Protein 1ROW (pdb70)

Secondary structure (DSSP, 8-state):
-EEESSSEEEETT-EEEEEEEEE-SSS-EEEEEEES-SSSEEEE-SEEEE-TTEEEEEEEEE-S---EEEEEEEEEEEPPTT-S-HHHHHTT----EEEEEEEEEE-/-EEESSSEEEETT-EEEEEEEE--SSS-EEEEEEES-SSSEEEE-SEEEE-TT-EEEEEEEE-S---EEEEEEEEEEEPPTT---HHHHHHTS---EEEEEEEEEE-

GO terms:
  GO:0042803 protein homodimerization activity (F, IPI)

Structure (mmCIF, N/CA/C/O backbone):
data_1ROW
#
_entry.id   1ROW
#
_cell.length_a   52.354
_cell.length_b   31.848
_cell.length_c   55.577
_cell.angle_alpha   90.00
_cell.angle_beta   97.67
_cell.angle_gamma   90.00
#
_symmetry.space_group_name_H-M   'P 1 21 1'
#
loop_
_entity.id
_entity.type
_entity.pdbx_description
1 polymer 'MSP-domain protein like family member'
2 water water
#
loop_
_atom_site.group_PDB
_atom_site.id
_atom_site.type_symbol
_atom_site.label_atom_id
_atom_site.label_alt_id
_atom_site.label_comp_id
_atom_site.label_asym_id
_atom_site.label_entity_id
_atom_site.label_seq_id
_atom_site.pdbx_PDB_ins_code
_atom_site.Cartn_x
_atom_site.Cartn_y
_atom_site.Cartn_z
_atom_site.occupancy
_atom_site.B_iso_or_equiv
_atom_site.auth_seq_id
_atom_site.auth_comp_id
_atom_site.auth_asym_id
_atom_site.auth_atom_id
_atom_site.pdbx_PDB_model_num
ATOM 1 N N . LEU A 1 3 ? 26.151 -2.935 0.227 1.00 31.92 3 LEU A N 1
ATOM 2 C CA . LEU A 1 3 ? 24.675 -2.861 0.440 1.00 29.67 3 LEU A CA 1
ATOM 3 C C . LEU A 1 3 ? 24.038 -1.726 -0.352 1.00 28.27 3 LEU A C 1
ATOM 4 O O . LEU A 1 3 ? 24.292 -0.556 -0.088 1.00 28.82 3 LEU A O 1
ATOM 9 N N . THR A 1 4 ? 23.199 -2.078 -1.318 1.00 25.26 4 THR A N 1
ATOM 10 C CA . THR A 1 4 ? 22.536 -1.079 -2.135 1.00 23.21 4 THR A CA 1
ATOM 11 C C . THR A 1 4 ? 21.017 -1.191 -2.044 1.00 22.74 4 THR A C 1
ATOM 12 O O . THR A 1 4 ? 20.481 -2.157 -1.515 1.00 21.27 4 THR A O 1
ATOM 16 N N . ALA A 1 5 ? 20.330 -0.177 -2.554 1.00 22.68 5 ALA A N 1
ATOM 17 C CA . ALA A 1 5 ? 18.878 -0.165 -2.573 1.00 22.09 5 ALA A CA 1
ATOM 18 C C . ALA A 1 5 ? 18.475 0.234 -3.984 1.00 23.14 5 ALA A C 1
ATOM 19 O O . ALA A 1 5 ? 18.902 1.270 -4.494 1.00 23.12 5 ALA A O 1
ATOM 21 N N . ASP A 1 6 ? 17.662 -0.606 -4.610 1.00 23.11 6 ASP A N 1
ATOM 22 C CA . ASP A 1 6 ? 17.193 -0.367 -5.965 1.00 25.67 6 ASP A CA 1
ATOM 23 C C . ASP A 1 6 ? 15.677 -0.204 -5.970 1.00 23.65 6 ASP A C 1
ATOM 24 O O . ASP A 1 6 ? 14.946 -1.169 -5.760 1.00 23.00 6 ASP A O 1
ATOM 29 N N . PRO A 1 7 ? 15.185 1.023 -6.206 1.00 22.41 7 PRO A N 1
ATOM 30 C CA . PRO A 1 7 ? 15.929 2.258 -6.466 1.00 22.68 7 PRO A CA 1
ATOM 31 C C . PRO A 1 7 ? 16.469 2.866 -5.183 1.00 23.79 7 PRO A C 1
ATOM 32 O O . PRO A 1 7 ? 15.991 2.560 -4.089 1.00 22.54 7 PRO A O 1
ATOM 36 N N . PRO A 1 8 ? 17.462 3.755 -5.311 1.00 24.13 8 PRO A N 1
ATOM 37 C CA . PRO A 1 8 ? 18.125 4.460 -4.214 1.00 24.42 8 PRO A CA 1
ATOM 38 C C . PRO A 1 8 ? 17.345 5.672 -3.701 1.00 23.70 8 PRO A C 1
ATOM 39 O O . PRO A 1 8 ? 17.739 6.294 -2.717 1.00 23.28 8 PRO A O 1
ATOM 43 N N . ALA A 1 9 ? 16.253 6.018 -4.379 1.00 23.34 9 ALA A N 1
ATOM 44 C CA . ALA A 1 9 ? 15.421 7.146 -3.959 1.00 22.69 9 ALA A CA 1
ATOM 45 C C . ALA A 1 9 ? 13.947 6.811 -4.139 1.00 22.52 9 ALA A C 1
ATOM 46 O O . ALA A 1 9 ? 13.586 6.045 -5.027 1.00 23.31 9 ALA A O 1
ATOM 48 N N . CYS A 1 10 ? 13.102 7.386 -3.286 1.00 21.94 10 CYS A N 1
ATOM 49 C CA . CYS A 1 10 ? 11.660 7.151 -3.337 1.00 19.97 10 CYS A CA 1
ATOM 50 C C . CYS A 1 10 ? 10.882 8.412 -3.707 1.00 20.30 10 CYS A C 1
ATOM 51 O O . CYS A 1 10 ? 11.176 9.498 -3.211 1.00 21.29 10 CYS A O 1
ATOM 54 N N . THR A 1 11 ? 9.891 8.269 -4.585 1.00 20.92 11 THR A N 1
ATOM 55 C CA . THR A 1 11 ? 9.052 9.403 -4.989 1.00 21.59 11 THR A CA 1
ATOM 56 C C . THR A 1 11 ? 7.612 8.912 -5.036 1.00 21.99 11 THR A C 1
ATOM 57 O O . THR A 1 11 ? 7.260 8.080 -5.869 1.00 22.80 11 THR A O 1
ATOM 61 N N . VAL A 1 12 ? 6.776 9.421 -4.141 1.00 23.72 12 VAL A N 1
ATOM 62 C CA . VAL A 1 12 ? 5.384 8.994 -4.098 1.00 21.69 12 VAL A CA 1
ATOM 63 C C . VAL A 1 12 ? 4.405 10.154 -4.108 1.00 22.07 12 VAL A C 1
ATOM 64 O O . VAL A 1 12 ? 4.762 11.290 -3.800 1.00 23.42 12 VAL A O 1
ATOM 68 N N . PRO A 1 13 ? 3.150 9.884 -4.484 1.00 22.10 13 PRO A N 1
ATOM 69 C CA . PRO A 1 13 ? 2.168 10.968 -4.493 1.00 21.41 13 PRO A CA 1
ATOM 70 C C . PRO A 1 13 ? 1.885 11.331 -3.028 1.00 21.96 13 PRO A C 1
ATOM 71 O O . PRO A 1 13 ? 1.728 10.446 -2.185 1.00 19.38 13 PRO A O 1
ATOM 75 N N . ALA A 1 14 ? 1.842 12.625 -2.733 1.00 20.15 14 ALA A N 1
ATOM 76 C CA . ALA A 1 14 ? 1.584 13.096 -1.382 1.00 21.43 14 ALA A CA 1
ATOM 77 C C . ALA A 1 14 ? 0.229 12.618 -0.877 1.00 21.46 14 ALA A C 1
ATOM 78 O O . ALA A 1 14 ? 0.050 12.393 0.320 1.00 20.42 14 ALA A O 1
ATOM 80 N N . ALA A 1 15 ? -0.725 12.460 -1.793 1.00 20.51 15 ALA A N 1
ATOM 81 C CA . ALA A 1 15 ? -2.065 12.006 -1.431 1.00 20.75 15 ALA A CA 1
ATOM 82 C C . ALA A 1 15 ? -2.123 10.522 -1.070 1.00 20.59 15 ALA A C 1
ATOM 83 O O . ALA A 1 15 ? -3.104 10.062 -0.489 1.00 23.57 15 ALA A O 1
ATOM 85 N N . GLY A 1 16 ? -1.080 9.775 -1.409 1.00 20.64 16 GLY A N 1
ATOM 86 C CA . GLY A 1 16 ? -1.076 8.358 -1.096 1.00 19.88 16 GLY A CA 1
ATOM 87 C C . GLY A 1 16 ? -0.404 7.500 -2.145 1.00 20.80 16 GLY A C 1
ATOM 88 O O . GLY A 1 16 ? -0.430 7.826 -3.336 1.00 19.94 16 GLY A O 1
ATOM 89 N N . VAL A 1 17 ? 0.201 6.399 -1.705 1.00 20.17 17 VAL A N 1
ATOM 90 C CA . VAL A 1 17 ? 0.867 5.517 -2.641 1.00 20.21 17 VAL A CA 1
ATOM 91 C C . VAL A 1 17 ? 1.694 4.423 -1.997 1.00 20.91 17 VAL A C 1
ATOM 92 O O . VAL A 1 17 ? 1.633 4.197 -0.783 1.00 17.90 17 VAL A O 1
ATOM 93 N N . SER A 1 18 ? 2.477 3.743 -2.827 1.00 17.82 18 SER A N 1
ATOM 94 C CA . SER A 1 18 ? 3.327 2.653 -2.372 1.00 16.61 18 SER A CA 1
ATOM 95 C C . SER A 1 18 ? 4.585 2.602 -3.238 1.00 18.22 18 SER A C 1
ATOM 96 O O . SER A 1 18 ? 4.535 2.878 -4.448 1.00 18.16 18 SER A O 1
ATOM 99 N N . SER A 1 19 ? 5.710 2.256 -2.614 1.00 17.36 19 SER A N 1
ATOM 100 C CA . SER A 1 19 ? 6.990 2.174 -3.310 1.00 19.10 19 SER A CA 1
ATOM 101 C C . SER A 1 19 ? 7.796 0.989 -2.782 1.00 19.83 19 SER A C 1
ATOM 102 O O . SER A 1 19 ? 7.936 0.808 -1.569 1.00 18.47 19 SER A O 1
ATOM 105 N N . THR A 1 20 ? 8.316 0.179 -3.701 1.00 19.15 20 THR A N 1
ATOM 106 C CA . THR A 1 20 ? 9.094 -1.002 -3.340 1.00 19.11 20 THR A CA 1
ATOM 107 C C . THR A 1 20 ? 10.567 -0.849 -3.681 1.00 20.85 20 THR A C 1
ATOM 108 O O . THR A 1 20 ? 10.936 -0.546 -4.818 1.00 20.31 20 THR A O 1
ATOM 112 N N . HIS A 1 21 ? 11.413 -1.081 -2.688 1.00 19.79 21 HIS A N 1
ATOM 113 C CA . HIS A 1 21 ? 12.847 -0.964 -2.874 1.00 21.07 21 HIS A CA 1
ATOM 114 C C . HIS A 1 21 ? 13.518 -2.281 -2.518 1.00 22.19 21 HIS A C 1
ATOM 115 O O . HIS A 1 21 ? 13.231 -2.876 -1.477 1.00 22.70 21 HIS A O 1
ATOM 122 N N . LYS A 1 22 ? 14.398 -2.746 -3.399 1.00 23.69 22 LYS A N 1
ATOM 123 C CA . LYS A 1 22 ? 15.098 -4.006 -3.178 1.00 26.71 22 LYS A CA 1
ATOM 124 C C . LYS A 1 22 ? 16.471 -3.791 -2.558 1.00 26.87 22 LYS A C 1
ATOM 125 O O . LYS A 1 22 ? 17.364 -3.234 -3.202 1.00 26.06 22 LYS A O 1
ATOM 131 N N . LEU A 1 23 ? 16.639 -4.221 -1.308 1.00 24.97 23 LEU A N 1
ATOM 132 C CA . LEU A 1 23 ? 17.933 -4.098 -0.648 1.00 24.63 23 LEU A CA 1
ATOM 133 C C . LEU A 1 23 ? 18.809 -5.206 -1.225 1.00 24.90 23 LEU A C 1
ATOM 134 O O . LEU A 1 23 ? 18.420 -6.378 -1.236 1.00 24.48 23 LEU A O 1
ATOM 139 N N . VAL A 1 24 ? 19.981 -4.836 -1.725 1.00 22.75 24 VAL A N 1
ATOM 140 C CA . VAL A 1 24 ? 20.878 -5.816 -2.313 1.00 21.56 24 VAL A CA 1
ATOM 141 C C . VAL A 1 24 ? 22.189 -5.916 -1.562 1.00 19.93 24 VAL A C 1
ATOM 142 O O . VAL A 1 24 ? 22.866 -4.909 -1.337 1.00 19.12 24 VAL A O 1
ATOM 146 N N . ASN A 1 25 ? 22.537 -7.137 -1.174 1.00 18.44 25 ASN A N 1
ATOM 147 C CA . ASN A 1 25 ? 23.777 -7.387 -0.458 1.00 20.70 25 ASN A CA 1
ATOM 148 C C . ASN A 1 25 ? 24.754 -8.107 -1.379 1.00 19.66 25 ASN A C 1
ATOM 149 O O . ASN A 1 25 ? 24.605 -9.302 -1.654 1.00 18.39 25 ASN A O 1
ATOM 154 N N . GLY A 1 26 ? 25.753 -7.369 -1.850 1.00 20.44 26 GLY A N 1
ATOM 155 C CA . GLY A 1 26 ? 26.747 -7.945 -2.735 1.00 22.67 26 GLY A CA 1
ATOM 156 C C . GLY A 1 26 ? 27.975 -8.425 -1.987 1.00 23.92 26 GLY A C 1
ATOM 157 O O . GLY A 1 26 ? 28.955 -8.852 -2.607 1.00 21.30 26 GLY A O 1
ATOM 158 N N . GLY A 1 27 ? 27.916 -8.356 -0.655 1.00 23.35 27 GLY A N 1
ATOM 159 C CA . GLY A 1 27 ? 29.027 -8.780 0.180 1.00 22.09 27 GLY A CA 1
ATOM 160 C C . GLY A 1 27 ? 29.064 -10.282 0.366 1.00 23.52 27 GLY A C 1
ATOM 161 O O . GLY A 1 27 ? 28.204 -10.989 -0.158 1.00 25.22 27 GLY A O 1
ATOM 162 N N . ALA A 1 28 ? 30.042 -10.769 1.130 1.00 22.73 28 ALA A N 1
ATOM 163 C CA . ALA A 1 28 ? 30.208 -12.203 1.355 1.00 22.42 28 ALA A CA 1
ATOM 164 C C . ALA A 1 28 ? 29.701 -12.708 2.699 1.00 23.45 28 ALA A C 1
ATOM 165 O O . ALA A 1 28 ? 30.015 -13.830 3.098 1.00 23.56 28 ALA A O 1
ATOM 167 N N . GLU A 1 29 ? 28.929 -11.882 3.398 1.00 23.08 29 GLU A N 1
ATOM 168 C CA . GLU A 1 29 ? 28.363 -12.280 4.686 1.00 24.94 29 GLU A CA 1
ATOM 169 C C . GLU A 1 29 ? 26.926 -11.779 4.786 1.00 24.57 29 GLU A C 1
ATOM 170 O O . GLU A 1 29 ? 26.553 -10.804 4.141 1.00 22.87 29 GLU A O 1
ATOM 176 N N . LYS A 1 30 ? 26.113 -12.467 5.578 1.00 25.56 30 LYS A N 1
ATOM 177 C CA . LYS A 1 30 ? 24.724 -12.073 5.759 1.00 25.59 30 LYS A CA 1
ATOM 178 C C . LYS A 1 30 ? 24.702 -10.752 6.511 1.00 27.45 30 LYS A C 1
ATOM 179 O O . LYS A 1 30 ? 25.556 -10.496 7.357 1.00 26.76 30 LYS A O 1
ATOM 185 N N . ILE A 1 31 ? 23.737 -9.900 6.194 1.00 27.79 31 ILE A N 1
ATOM 186 C CA . ILE A 1 31 ? 23.627 -8.630 6.895 1.00 29.13 31 ILE A CA 1
ATOM 187 C C . ILE A 1 31 ? 22.282 -8.543 7.602 1.00 27.49 31 ILE A C 1
ATOM 188 O O . ILE A 1 31 ? 21.293 -9.129 7.161 1.00 27.07 31 ILE A O 1
ATOM 193 N N . VAL A 1 32 ? 22.271 -7.832 8.723 1.00 26.88 32 VAL A N 1
ATOM 194 C CA . VAL A 1 32 ? 21.060 -7.612 9.496 1.00 24.68 32 VAL A CA 1
ATOM 195 C C . VAL A 1 32 ? 20.802 -6.114 9.335 1.00 24.22 32 VAL A C 1
ATOM 196 O O . VAL A 1 32 ? 21.752 -5.332 9.269 1.00 23.45 32 VAL A O 1
ATOM 200 N N . PHE A 1 33 ? 19.536 -5.713 9.255 1.00 22.91 33 PHE A N 1
ATOM 201 C CA . PHE A 1 33 ? 19.217 -4.298 9.100 1.00 23.11 33 PHE A CA 1
ATOM 202 C C . PHE A 1 33 ? 17.997 -3.884 9.922 1.00 23.29 33 PHE A C 1
ATOM 203 O O . PHE A 1 33 ? 17.168 -4.721 10.283 1.00 20.20 33 PHE A O 1
ATOM 211 N N . LYS A 1 34 ? 17.917 -2.588 10.216 1.00 24.07 34 LYS A N 1
ATOM 212 C CA . LYS A 1 34 ? 16.808 -1.992 10.957 1.00 24.16 34 LYS A CA 1
ATOM 213 C C . LYS A 1 34 ? 16.489 -0.666 10.272 1.00 25.62 34 LYS A C 1
ATOM 214 O O . LYS A 1 34 ? 17.384 0.137 10.013 1.00 25.24 34 LYS A O 1
ATOM 220 N N . ILE A 1 35 ? 15.216 -0.420 10.005 1.00 23.72 35 ILE A N 1
ATOM 221 C CA . ILE A 1 35 ? 14.844 0.800 9.309 1.00 25.62 35 ILE A CA 1
ATOM 222 C C . ILE A 1 35 ? 14.069 1.806 10.142 1.00 24.34 35 ILE A C 1
ATOM 223 O O . ILE A 1 35 ? 13.127 1.455 10.838 1.00 23.17 35 ILE A O 1
ATOM 228 N N . LYS A 1 36 ? 14.485 3.063 10.057 1.00 25.79 36 LYS A N 1
ATOM 229 C CA . LYS A 1 36 ? 13.822 4.146 10.768 1.00 27.59 36 LYS A CA 1
ATOM 230 C C . LYS A 1 36 ? 13.444 5.230 9.760 1.00 27.23 36 LYS A C 1
ATOM 231 O O . LYS A 1 36 ? 14.243 5.595 8.901 1.00 27.06 36 LYS A O 1
ATOM 237 N N . SER A 1 37 ? 12.216 5.723 9.867 1.00 25.86 37 SER A N 1
ATOM 238 C CA . SER A 1 37 ? 11.703 6.760 8.980 1.00 25.07 37 SER A CA 1
ATOM 239 C C . SER A 1 37 ? 11.671 8.109 9.690 1.00 26.38 37 SER A C 1
ATOM 240 O O . SER A 1 37 ? 11.355 8.182 10.876 1.00 24.69 37 SER A O 1
ATOM 243 N N . SER A 1 38 ? 11.993 9.175 8.965 1.00 23.61 38 SER A N 1
ATOM 244 C CA . SER A 1 38 ? 11.973 10.512 9.546 1.00 24.05 38 SER A CA 1
ATOM 245 C C . SER A 1 38 ? 10.527 10.976 9.693 1.00 23.22 38 SER A C 1
ATOM 246 O O . SER A 1 38 ? 10.264 12.005 10.297 1.00 24.03 38 SER A O 1
ATOM 249 N N . ASN A 1 39 ? 9.595 10.214 9.130 1.00 23.55 39 ASN A N 1
ATOM 250 C CA . ASN A 1 39 ? 8.173 10.562 9.177 1.00 25.79 39 ASN A CA 1
ATOM 251 C C . ASN A 1 39 ? 7.335 9.305 9.425 1.00 25.64 39 ASN A C 1
ATOM 252 O O . ASN A 1 39 ? 7.137 8.495 8.518 1.00 24.48 39 ASN A O 1
ATOM 257 N N . ASN A 1 40 ? 6.850 9.148 10.652 1.00 26.26 40 ASN A N 1
ATOM 258 C CA . ASN A 1 40 ? 6.033 7.998 11.012 1.00 25.69 40 ASN A CA 1
ATOM 259 C C . ASN A 1 40 ? 4.549 8.347 10.999 1.00 27.51 40 ASN A C 1
ATOM 260 O O . ASN A 1 40 ? 3.709 7.571 11.462 1.00 27.44 40 ASN A O 1
ATOM 265 N N . ASN A 1 41 ? 4.235 9.524 10.465 1.00 27.19 41 ASN A N 1
ATOM 266 C CA . ASN A 1 41 ? 2.856 9.989 10.364 1.00 26.03 41 ASN A CA 1
ATOM 267 C C . ASN A 1 41 ? 2.203 9.530 9.054 1.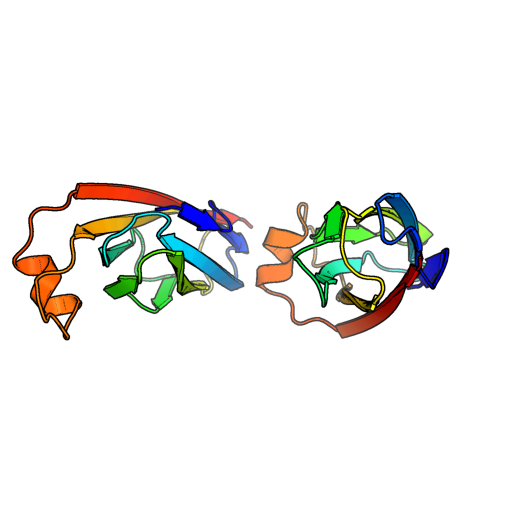00 25.90 41 ASN A C 1
ATOM 268 O O . ASN A 1 41 ? 1.158 8.882 9.067 1.00 25.07 41 ASN A O 1
ATOM 273 N N . GLU A 1 42 ? 2.824 9.867 7.926 1.00 25.36 42 GLU A N 1
ATOM 274 C CA . GLU A 1 42 ? 2.289 9.496 6.620 1.00 25.08 42 GLU A CA 1
ATOM 275 C C . GLU A 1 42 ? 2.994 8.304 5.969 1.00 25.35 42 GLU A C 1
ATOM 276 O O . GLU A 1 42 ? 2.778 8.029 4.788 1.00 25.07 42 GLU A O 1
ATOM 282 N N . TYR A 1 43 ? 3.833 7.603 6.723 1.00 23.96 43 TYR A N 1
ATOM 283 C CA . TYR A 1 43 ? 4.556 6.453 6.184 1.00 22.85 43 TYR A CA 1
ATOM 284 C C . TYR A 1 43 ? 4.518 5.205 7.064 1.00 25.01 43 TYR A C 1
ATOM 285 O O . TYR A 1 43 ? 4.577 5.278 8.301 1.00 22.15 43 TYR A O 1
ATOM 294 N N . ARG A 1 44 ? 4.441 4.059 6.399 1.00 24.04 44 ARG A N 1
ATOM 295 C CA . ARG A 1 44 ? 4.454 2.760 7.051 1.00 25.41 44 ARG A CA 1
ATOM 296 C C . ARG A 1 44 ? 5.488 1.949 6.275 1.00 25.17 44 ARG A C 1
ATOM 297 O O . ARG A 1 44 ? 5.442 1.886 5.039 1.00 24.45 44 ARG A O 1
ATOM 305 N N . ILE A 1 45 ? 6.427 1.343 6.993 1.00 23.25 45 ILE A N 1
ATOM 306 C CA . ILE A 1 45 ? 7.476 0.567 6.349 1.00 25.03 45 ILE A CA 1
ATOM 307 C C . ILE A 1 45 ? 7.381 -0.916 6.687 1.00 25.55 45 ILE A C 1
ATOM 308 O O . ILE A 1 45 ? 7.205 -1.298 7.850 1.00 24.43 45 ILE A O 1
ATOM 313 N N . ALA A 1 46 ? 7.496 -1.749 5.658 1.00 21.82 46 ALA A N 1
ATOM 314 C CA . ALA A 1 46 ? 7.420 -3.193 5.825 1.00 21.77 46 ALA A CA 1
ATOM 315 C C . ALA A 1 46 ? 8.495 -3.903 5.010 1.00 21.96 46 ALA A C 1
ATOM 316 O O . ALA A 1 46 ? 8.485 -3.853 3.780 1.00 24.12 46 ALA A O 1
ATOM 318 N N . PRO A 1 47 ? 9.435 -4.583 5.684 1.00 23.78 47 PRO A N 1
ATOM 319 C CA . PRO A 1 47 ? 9.552 -4.723 7.144 1.00 22.93 47 PRO A CA 1
ATOM 320 C C . PRO A 1 47 ? 10.504 -3.691 7.760 1.00 24.48 47 PRO A C 1
ATOM 321 O O . PRO A 1 47 ? 11.229 -2.997 7.048 1.00 24.72 47 PRO A O 1
ATOM 325 N N . VAL A 1 48 ? 10.500 -3.594 9.085 1.00 24.58 48 VAL A N 1
ATOM 326 C CA . VAL A 1 48 ? 11.376 -2.657 9.778 1.00 26.37 48 VAL A CA 1
ATOM 327 C C . VAL A 1 48 ? 12.685 -3.363 10.136 1.00 26.24 48 VAL A C 1
ATOM 328 O O . VAL A 1 48 ? 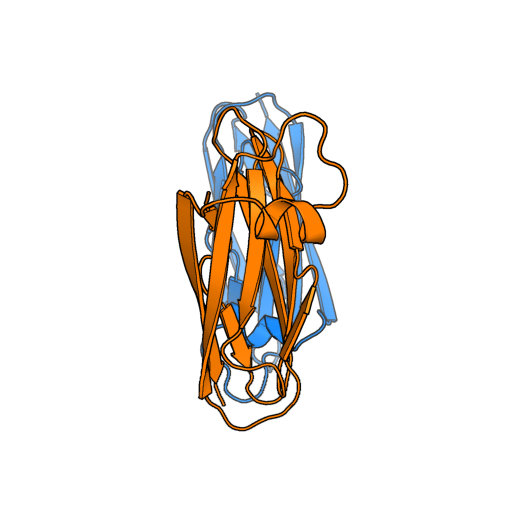13.739 -2.731 10.218 1.00 26.76 48 VAL A O 1
ATOM 332 N N . PHE A 1 49 ? 12.609 -4.673 10.352 1.00 25.94 49 PHE A N 1
ATOM 333 C CA . PHE A 1 49 ? 13.790 -5.480 10.671 1.00 26.58 49 PHE A CA 1
ATOM 334 C C . PHE A 1 49 ? 13.909 -6.606 9.656 1.00 25.42 49 PHE A C 1
ATOM 335 O O . PHE A 1 49 ? 12.905 -7.061 9.106 1.00 24.90 49 PHE A O 1
ATOM 343 N N . GLY A 1 50 ? 15.130 -7.071 9.420 1.00 24.34 50 GLY A N 1
ATOM 344 C CA . GLY A 1 50 ? 15.305 -8.162 8.481 1.00 25.65 50 GLY A CA 1
ATOM 345 C C . GLY A 1 50 ? 16.742 -8.540 8.198 1.00 25.38 50 GLY A C 1
ATOM 346 O O . GLY A 1 50 ? 17.673 -7.963 8.754 1.00 23.83 50 GLY A O 1
ATOM 347 N N . PHE A 1 51 ? 16.906 -9.523 7.319 1.00 26.00 51 PHE A N 1
ATOM 348 C CA . PHE A 1 51 ? 18.217 -10.014 6.914 1.00 26.56 51 PHE A CA 1
ATOM 349 C C . PHE A 1 51 ? 18.344 -9.896 5.399 1.00 25.35 51 PHE A C 1
ATOM 350 O O . PHE A 1 51 ? 17.344 -9.822 4.689 1.00 24.98 51 PHE A O 1
ATOM 358 N N . VAL A 1 52 ? 19.578 -9.867 4.911 1.00 23.95 52 VAL A N 1
ATOM 359 C CA . VAL A 1 52 ? 19.827 -9.857 3.474 1.00 23.04 52 VAL A CA 1
ATOM 360 C C . VAL A 1 52 ? 21.009 -10.809 3.311 1.00 24.18 52 VAL A C 1
ATOM 361 O O . VAL A 1 52 ? 22.104 -10.538 3.797 1.00 24.97 52 VAL A O 1
ATOM 365 N N . ASP A 1 53 ? 20.771 -11.938 2.653 1.00 23.79 53 ASP A N 1
ATOM 366 C CA . ASP A 1 53 ? 21.804 -12.942 2.449 1.00 25.17 53 ASP A CA 1
ATOM 367 C C . ASP A 1 53 ? 22.896 -12.494 1.485 1.00 25.50 53 ASP A C 1
ATOM 368 O O . ASP A 1 53 ? 22.702 -11.573 0.696 1.00 24.73 53 ASP A O 1
ATOM 373 N N . PRO A 1 54 ? 24.072 -13.135 1.551 1.00 26.26 54 PRO A N 1
ATOM 374 C CA . PRO A 1 54 ? 25.169 -12.774 0.650 1.00 25.98 54 PRO A CA 1
ATOM 375 C C . PRO A 1 54 ? 24.649 -12.945 -0.779 1.00 25.71 54 PRO A C 1
ATOM 376 O O . PRO A 1 54 ? 24.044 -13.969 -1.098 1.00 25.39 54 PRO A O 1
ATOM 380 N N . SER A 1 55 ? 24.878 -11.945 -1.624 1.00 26.25 55 SER A N 1
ATOM 381 C CA . SER A 1 55 ? 24.406 -11.957 -3.013 1.00 27.37 55 SER A CA 1
ATOM 382 C C . SER A 1 55 ? 22.891 -12.167 -3.075 1.00 26.06 55 SER A C 1
ATOM 383 O O . SER A 1 55 ? 22.347 -12.626 -4.080 1.00 26.42 55 SER A O 1
ATOM 386 N N . GLY A 1 56 ? 22.215 -11.816 -1.989 1.00 23.75 56 GLY A N 1
ATOM 387 C CA . GLY A 1 56 ? 20.778 -11.968 -1.936 1.00 22.95 56 GLY A CA 1
ATOM 388 C C . GLY A 1 56 ? 20.099 -10.618 -1.848 1.00 21.04 56 GLY A C 1
ATOM 389 O O . GLY A 1 56 ? 20.765 -9.583 -1.796 1.00 21.97 56 GLY A O 1
ATOM 390 N N . SER A 1 57 ? 18.773 -10.622 -1.812 1.00 21.33 57 SER A N 1
ATOM 391 C CA . SER A 1 57 ? 18.025 -9.374 -1.739 1.00 22.88 57 SER A CA 1
ATOM 392 C C . SER A 1 57 ? 16.817 -9.455 -0.820 1.00 23.06 57 SER A C 1
ATOM 393 O O . SER A 1 57 ? 16.304 -10.536 -0.533 1.00 24.76 57 SER A O 1
ATOM 396 N N . LYS A 1 58 ? 16.365 -8.294 -0.365 1.00 23.45 58 LYS A N 1
ATOM 397 C CA . LYS A 1 58 ? 15.206 -8.213 0.512 1.00 24.65 58 LYS A CA 1
ATOM 398 C C . LYS A 1 58 ? 14.352 -7.030 0.093 1.00 24.08 58 LYS A C 1
ATOM 399 O O . LYS A 1 58 ? 14.841 -5.906 0.002 1.00 22.51 58 LYS A O 1
ATOM 405 N N . ASP A 1 59 ? 13.077 -7.286 -0.169 1.00 24.28 59 ASP A N 1
ATOM 406 C CA . ASP A 1 59 ? 12.163 -6.226 -0.563 1.00 25.56 59 ASP A CA 1
ATOM 407 C C . ASP A 1 59 ? 11.652 -5.463 0.639 1.00 24.99 59 ASP A C 1
ATOM 408 O O . ASP A 1 59 ? 11.276 -6.056 1.644 1.00 25.98 59 ASP A O 1
ATOM 413 N N . VAL A 1 60 ? 11.646 -4.141 0.520 1.00 24.51 60 VAL A N 1
ATOM 414 C CA . VAL A 1 60 ? 11.162 -3.267 1.572 1.00 26.79 60 VAL A CA 1
ATOM 415 C C . VAL A 1 60 ? 10.085 -2.382 0.944 1.00 25.73 60 VAL A C 1
ATOM 416 O O . VAL A 1 60 ? 10.352 -1.621 0.012 1.00 27.02 60 VAL A O 1
ATOM 420 N N . VAL A 1 61 ? 8.859 -2.508 1.436 1.00 23.48 61 VAL A N 1
ATOM 421 C CA . VAL A 1 61 ? 7.753 -1.731 0.902 1.00 20.64 61 VAL A CA 1
ATOM 422 C C . VAL A 1 61 ? 7.458 -0.496 1.734 1.00 21.87 61 VAL A C 1
ATOM 423 O O . VAL A 1 61 ? 7.285 -0.578 2.959 1.00 19.54 61 VAL A O 1
ATOM 427 N N . ILE A 1 62 ? 7.408 0.640 1.048 1.00 19.00 62 ILE A N 1
ATOM 428 C CA . ILE A 1 62 ? 7.113 1.925 1.658 1.00 20.36 62 ILE A CA 1
ATOM 429 C C . ILE A 1 62 ? 5.675 2.260 1.292 1.00 20.14 62 ILE A C 1
ATOM 430 O O . ILE A 1 62 ? 5.352 2.426 0.107 1.00 20.09 62 ILE A O 1
ATOM 435 N N . THR A 1 63 ? 4.808 2.331 2.296 1.00 17.05 63 THR A N 1
ATOM 436 C CA . THR A 1 63 ? 3.415 2.685 2.066 1.00 17.14 63 THR A CA 1
ATOM 437 C C . THR A 1 63 ? 3.214 4.114 2.548 1.00 18.48 63 THR A C 1
ATOM 438 O O . THR A 1 63 ? 3.571 4.451 3.688 1.00 16.19 63 THR A O 1
ATOM 442 N N . ARG A 1 64 ? 2.646 4.952 1.680 1.00 17.81 64 ARG A N 1
ATOM 443 C CA . ARG A 1 64 ? 2.389 6.360 2.001 1.00 19.24 64 ARG A CA 1
ATOM 444 C C . ARG A 1 64 ? 0.902 6.703 2.081 1.00 20.21 64 ARG A C 1
ATOM 445 O O . ARG A 1 64 ? 0.133 6.363 1.177 1.00 21.33 64 ARG A O 1
ATOM 453 N N . THR A 1 65 ? 0.500 7.386 3.156 1.00 20.35 65 THR A N 1
ATOM 454 C CA . THR A 1 65 ? -0.884 7.809 3.306 1.00 18.57 65 THR A CA 1
ATOM 455 C C . THR A 1 65 ? -0.956 9.305 3.037 1.00 21.05 65 THR A C 1
ATOM 456 O O . THR A 1 65 ? 0.072 9.970 2.911 1.00 22.05 65 THR A O 1
ATOM 460 N N . ALA A 1 66 ? -2.172 9.828 2.942 1.00 21.92 66 ALA A N 1
ATOM 461 C CA . ALA A 1 66 ? -2.397 11.233 2.624 1.00 22.13 66 ALA A CA 1
ATOM 462 C C . ALA A 1 66 ? -1.827 12.242 3.609 1.00 23.67 66 ALA A C 1
ATOM 463 O O . ALA A 1 66 ? -2.023 12.136 4.819 1.00 22.78 66 ALA A O 1
ATOM 465 N N . GLY A 1 67 ? -1.128 13.230 3.056 1.00 23.49 67 GLY A N 1
ATOM 466 C CA . GLY A 1 67 ? -0.526 14.283 3.852 1.00 23.33 67 GLY A CA 1
ATOM 467 C C . GLY A 1 67 ? 0.041 15.366 2.951 1.00 22.44 67 GLY A C 1
ATOM 468 O O . GLY A 1 67 ? -0.078 15.291 1.732 1.00 21.63 67 GLY A O 1
ATOM 469 N N . ALA A 1 68 ? 0.676 16.366 3.551 1.00 22.15 68 ALA A N 1
ATOM 470 C CA . ALA A 1 68 ? 1.255 17.462 2.798 1.00 21.67 68 ALA A CA 1
ATOM 471 C C . ALA A 1 68 ? 2.524 17.038 2.080 1.00 22.92 68 ALA A C 1
ATOM 472 O O . ALA A 1 68 ? 3.297 16.227 2.589 1.00 23.57 68 ALA A O 1
ATOM 474 N N . PRO A 1 69 ? 2.737 17.551 0.859 1.00 23.86 69 PRO A N 1
ATOM 475 C CA . PRO A 1 69 ? 3.966 17.156 0.173 1.00 23.48 69 PRO A CA 1
ATOM 476 C C . PRO A 1 69 ? 5.126 17.553 1.069 1.00 24.63 69 PRO A C 1
ATOM 477 O O . PRO A 1 69 ? 5.071 18.582 1.756 1.00 24.64 69 PRO A O 1
ATOM 481 N N . LYS A 1 70 ? 6.165 16.731 1.082 1.00 23.55 70 LYS A N 1
ATOM 482 C CA . LYS A 1 70 ? 7.306 16.999 1.937 1.00 23.77 70 LYS A CA 1
ATOM 483 C C . LYS A 1 70 ? 8.443 16.050 1.614 1.00 22.26 70 LYS A C 1
ATOM 484 O O . LYS A 1 70 ? 8.235 14.981 1.033 1.00 21.18 70 LYS A O 1
ATOM 490 N N . GLU A 1 71 ? 9.649 16.455 1.987 1.00 21.59 71 GLU A N 1
ATOM 491 C CA . GLU A 1 71 ? 10.828 15.636 1.764 1.00 22.69 71 GLU A CA 1
ATOM 492 C C . GLU A 1 71 ? 11.146 14.970 3.093 1.00 23.09 71 GLU A C 1
ATOM 493 O O . GLU A 1 71 ? 11.204 15.641 4.123 1.00 22.41 71 GLU A O 1
ATOM 499 N N . ASP A 1 72 ? 11.315 13.650 3.066 1.00 22.11 72 ASP A N 1
ATOM 500 C CA . ASP A 1 72 ? 11.630 12.884 4.259 1.00 21.62 72 ASP A CA 1
ATOM 501 C C . ASP A 1 72 ? 12.769 11.918 3.966 1.00 22.85 72 ASP A C 1
ATOM 502 O O . ASP A 1 72 ? 13.301 11.901 2.858 1.00 21.42 72 ASP A O 1
ATOM 507 N N . LYS A 1 73 ? 13.151 11.122 4.959 1.00 22.10 73 LYS A N 1
ATOM 508 C CA . LYS A 1 73 ? 14.248 10.180 4.779 1.00 23.88 73 LYS A CA 1
ATOM 509 C C . LYS A 1 73 ? 13.997 8.840 5.432 1.00 24.54 73 LYS A C 1
ATOM 510 O O . LYS A 1 73 ? 13.389 8.755 6.502 1.00 23.43 73 LYS A O 1
ATOM 516 N N . LEU A 1 74 ? 14.475 7.794 4.773 1.00 23.29 74 LEU A N 1
ATOM 517 C CA . LEU A 1 74 ? 14.360 6.444 5.285 1.00 24.54 74 LEU A CA 1
ATOM 518 C C . LEU A 1 74 ? 15.796 6.037 5.566 1.00 23.98 74 LEU A C 1
ATOM 519 O O . LEU A 1 74 ? 16.621 5.967 4.657 1.00 24.28 74 LEU A O 1
ATOM 524 N N . VAL A 1 75 ? 16.105 5.800 6.833 1.00 24.26 75 VAL A N 1
ATOM 525 C CA . VAL A 1 75 ? 17.455 5.419 7.207 1.00 23.31 75 VAL A CA 1
ATOM 526 C C . VAL A 1 75 ? 17.535 3.934 7.506 1.00 22.83 75 VAL A C 1
ATOM 527 O O . VAL A 1 75 ? 16.785 3.400 8.334 1.00 20.30 75 VAL A O 1
ATOM 531 N N . VAL A 1 76 ? 18.452 3.271 6.817 1.00 19.61 76 VAL A N 1
ATOM 532 C CA . VAL A 1 76 ? 18.650 1.850 6.991 1.00 21.16 76 VAL A CA 1
ATOM 533 C C . VAL A 1 76 ? 19.952 1.591 7.745 1.00 23.26 76 VAL A C 1
ATOM 534 O O . VAL A 1 76 ? 21.046 1.820 7.228 1.00 23.79 76 VAL A O 1
ATOM 538 N N . HIS A 1 77 ? 19.817 1.144 8.987 1.00 23.84 77 HIS A N 1
ATOM 539 C CA . HIS A 1 77 ? 20.958 0.826 9.839 1.00 23.61 77 HIS A CA 1
ATOM 540 C C . HIS A 1 77 ? 21.261 -0.655 9.624 1.00 24.31 77 HIS A C 1
ATOM 541 O O . HIS A 1 77 ? 20.362 -1.495 9.713 1.00 24.86 77 HIS A O 1
ATOM 548 N N . PHE A 1 78 ? 22.516 -0.982 9.338 1.00 23.46 78 PHE A N 1
ATOM 549 C CA . PHE A 1 78 ? 22.869 -2.374 9.096 1.00 25.16 78 PHE A CA 1
ATOM 550 C C . PHE A 1 78 ? 24.160 -2.803 9.774 1.00 24.59 78 PHE A C 1
ATOM 551 O O . PHE A 1 78 ? 24.950 -1.976 10.236 1.00 23.22 78 PHE A O 1
ATOM 559 N N . ALA A 1 79 ? 24.364 -4.114 9.817 1.00 25.28 79 ALA A N 1
ATOM 560 C CA . ALA A 1 79 ? 25.549 -4.693 10.424 1.00 27.36 79 ALA A CA 1
ATOM 561 C C . ALA A 1 79 ? 25.687 -6.154 10.039 1.00 28.96 79 ALA A C 1
ATOM 562 O O . ALA A 1 79 ? 24.764 -6.770 9.506 1.00 28.30 79 ALA A O 1
ATOM 564 N N . SER A 1 80 ? 26.856 -6.707 10.327 1.00 32.40 80 SER A N 1
ATOM 565 C CA . SER A 1 80 ? 27.115 -8.102 10.047 1.00 33.47 80 SER A CA 1
ATOM 566 C C . SER A 1 80 ? 26.108 -8.924 10.841 1.00 33.53 80 SER A C 1
ATOM 567 O O . SER A 1 80 ? 25.882 -8.666 12.022 1.00 32.45 80 SER A O 1
ATOM 570 N N . ALA A 1 81 ? 25.494 -9.907 10.191 1.00 33.76 81 ALA A N 1
ATOM 571 C CA . ALA A 1 81 ? 24.524 -10.759 10.866 1.00 34.83 81 ALA A CA 1
ATOM 572 C C . ALA A 1 81 ? 25.265 -11.725 11.780 1.00 37.49 81 ALA A C 1
ATOM 573 O O . ALA A 1 81 ? 26.176 -12.433 11.345 1.00 35.77 81 ALA A O 1
ATOM 575 N N . PRO A 1 82 ? 24.882 -11.768 13.064 1.00 39.45 82 PRO A N 1
ATOM 576 C CA . PRO A 1 82 ? 25.549 -12.669 14.006 1.00 41.77 82 PRO A CA 1
ATOM 577 C C . PRO A 1 82 ? 25.298 -14.175 13.850 1.00 43.98 82 PRO A C 1
ATOM 578 O O . PRO A 1 82 ? 24.222 -14.619 13.446 1.00 45.03 82 PRO A O 1
ATOM 582 N N . ALA A 1 83 ? 26.338 -14.934 14.184 1.00 46.34 83 ALA A N 1
ATOM 583 C CA . ALA A 1 83 ? 26.380 -16.395 14.153 1.00 47.52 83 ALA A CA 1
ATOM 584 C C . ALA A 1 83 ? 25.232 -17.113 13.456 1.00 47.94 83 ALA A C 1
ATOM 585 O O . ALA A 1 83 ? 25.287 -17.377 12.254 1.00 48.91 83 ALA A O 1
ATOM 587 N N . ASP A 1 84 ? 24.188 -17.427 14.210 1.00 47.02 84 ASP A N 1
ATOM 588 C CA . ASP A 1 84 ? 23.043 -18.140 13.652 1.00 46.80 84 ASP A CA 1
ATOM 589 C C . ASP A 1 84 ? 21.705 -17.461 13.916 1.00 44.69 84 ASP A C 1
ATOM 590 O O . ASP A 1 84 ? 20.710 -18.142 14.148 1.00 44.72 84 ASP A O 1
ATOM 595 N N . ALA A 1 85 ? 21.670 -16.135 13.868 1.00 42.92 85 ALA A N 1
ATOM 596 C CA . ALA A 1 85 ? 20.430 -15.403 14.113 1.00 42.60 85 ALA A CA 1
ATOM 597 C C . ALA A 1 85 ? 19.319 -15.846 13.164 1.00 41.96 85 ALA A C 1
ATOM 598 O O . ALA A 1 85 ? 19.551 -16.005 11.963 1.00 42.23 85 ALA A O 1
ATOM 600 N N . THR A 1 86 ? 18.119 -16.048 13.705 1.00 40.61 86 THR A N 1
ATOM 601 C CA . THR A 1 86 ? 16.970 -16.456 12.893 1.00 40.31 86 THR A CA 1
ATOM 602 C C . THR A 1 86 ? 15.965 -15.321 12.752 1.00 39.76 86 THR A C 1
ATOM 603 O O . THR A 1 86 ? 15.095 -15.360 11.883 1.00 41.93 86 THR A O 1
ATOM 607 N N . ASP A 1 87 ? 16.065 -14.319 13.620 1.00 38.87 87 ASP A N 1
ATOM 608 C CA . ASP A 1 87 ? 15.194 -13.157 13.507 1.00 38.75 87 ASP A CA 1
ATOM 609 C C . ASP A 1 87 ? 15.988 -11.912 13.881 1.00 37.50 87 ASP A C 1
ATOM 610 O O . ASP A 1 87 ? 16.480 -11.764 15.008 1.00 35.77 87 ASP A O 1
ATOM 615 N N . ALA A 1 88 ? 16.116 -11.036 12.889 1.00 36.05 88 ALA A N 1
ATOM 616 C CA . ALA A 1 88 ? 16.866 -9.790 12.976 1.00 35.17 88 ALA A CA 1
ATOM 617 C C . ALA A 1 88 ? 16.596 -8.880 14.167 1.00 33.96 88 ALA A C 1
ATOM 618 O O . ALA A 1 88 ? 17.529 -8.349 14.766 1.00 33.16 88 ALA A O 1
ATOM 620 N N . GLN A 1 89 ? 15.331 -8.680 14.511 1.00 33.93 89 GLN A N 1
ATOM 621 C CA . GLN A 1 89 ? 15.026 -7.792 15.620 1.00 34.07 89 GLN A CA 1
ATOM 622 C C . GLN A 1 89 ? 15.629 -8.316 16.910 1.00 33.01 89 GLN A C 1
ATOM 623 O O . GLN A 1 89 ? 16.216 -7.562 17.683 1.00 34.17 89 GLN A O 1
ATOM 629 N N . ALA A 1 90 ? 15.487 -9.614 17.137 1.00 32.32 90 ALA A N 1
ATOM 630 C CA . ALA A 1 90 ? 16.034 -10.231 18.333 1.00 31.05 90 ALA A CA 1
ATOM 631 C C . ALA A 1 90 ? 17.547 -10.058 18.343 1.00 31.13 90 ALA A C 1
ATOM 632 O O . ALA A 1 90 ? 18.130 -9.687 19.362 1.00 31.42 90 ALA A O 1
ATOM 634 N N . ALA A 1 91 ? 18.177 -10.316 17.199 1.00 28.37 91 ALA A N 1
ATOM 635 C CA . ALA A 1 91 ? 19.625 -10.210 17.080 1.00 28.35 91 ALA A CA 1
ATOM 636 C C . ALA A 1 91 ? 20.132 -8.769 17.106 1.00 28.93 91 ALA A C 1
ATOM 637 O O . ALA A 1 91 ? 21.210 -8.497 17.639 1.00 27.37 91 ALA A O 1
ATOM 639 N N . PHE A 1 92 ? 19.360 -7.850 16.530 1.00 29.33 92 PHE A N 1
ATOM 640 C CA . PHE A 1 92 ? 19.749 -6.444 16.494 1.00 30.15 92 PHE A CA 1
ATOM 641 C C . PHE A 1 92 ? 19.865 -5.895 17.914 1.00 30.30 92 PHE A C 1
ATOM 642 O O . PHE A 1 92 ? 20.443 -4.833 18.151 1.00 29.13 92 PHE A O 1
ATOM 650 N N . VAL A 1 93 ? 19.313 -6.644 18.857 1.00 29.65 93 VAL A N 1
ATOM 651 C CA . VAL A 1 93 ? 19.332 -6.264 20.258 1.00 30.42 93 VAL A CA 1
ATOM 652 C C . VAL A 1 93 ? 20.737 -6.262 20.866 1.00 30.37 93 VAL A C 1
ATOM 653 O O . VAL A 1 93 ? 20.983 -5.587 21.872 1.00 30.25 93 VAL A O 1
ATOM 657 N N . ALA A 1 94 ? 21.657 -7.009 20.264 1.00 29.69 94 ALA A N 1
ATOM 658 C CA . ALA A 1 94 ? 23.017 -7.088 20.794 1.00 32.02 94 ALA A CA 1
ATOM 659 C C . ALA A 1 94 ? 24.083 -6.532 19.862 1.00 33.07 94 ALA A C 1
ATOM 660 O O . ALA A 1 94 ? 25.261 -6.497 20.214 1.00 35.95 94 ALA A O 1
ATOM 662 N N . VAL A 1 95 ? 23.679 -6.095 18.678 1.00 32.12 95 VAL A N 1
ATOM 663 C CA . VAL A 1 95 ? 24.645 -5.562 17.732 1.00 31.90 95 VAL A CA 1
ATOM 664 C C . VAL A 1 95 ? 24.521 -4.066 17.503 1.00 28.71 95 VAL A C 1
ATOM 665 O O . VAL A 1 95 ? 23.421 -3.527 17.409 1.00 28.75 95 VAL A O 1
ATOM 669 N N . ALA A 1 96 ? 25.668 -3.402 17.441 1.00 26.55 96 ALA A N 1
ATOM 670 C CA . ALA A 1 96 ? 25.717 -1.976 17.182 1.00 26.87 96 ALA A CA 1
ATOM 671 C C . ALA A 1 96 ? 25.879 -1.860 15.663 1.00 26.77 96 ALA A C 1
ATOM 672 O O . ALA A 1 96 ? 26.760 -2.488 15.076 1.00 23.48 96 ALA A O 1
ATOM 674 N N . PRO A 1 97 ? 25.011 -1.076 15.006 1.00 26.46 97 PRO A N 1
ATOM 675 C CA . PRO A 1 97 ? 25.094 -0.914 13.550 1.00 27.44 97 PRO A CA 1
ATOM 676 C C . PRO A 1 97 ? 26.506 -0.586 13.063 1.00 28.87 97 PRO A C 1
ATOM 677 O O . PRO A 1 97 ? 27.248 0.136 13.729 1.00 29.21 97 PRO A O 1
ATOM 681 N N . ALA A 1 98 ? 26.879 -1.120 11.903 1.00 29.34 98 ALA A N 1
ATOM 682 C CA . ALA A 1 98 ? 28.207 -0.854 11.351 1.00 29.88 98 ALA A CA 1
ATOM 683 C C . ALA A 1 98 ? 28.149 0.293 10.349 1.00 28.98 98 ALA A C 1
ATOM 684 O O . ALA A 1 98 ? 29.143 0.982 10.129 1.00 30.32 98 ALA A O 1
ATOM 686 N N . GLY A 1 99 ? 26.982 0.486 9.740 1.00 29.24 99 GLY A N 1
ATOM 687 C CA . GLY A 1 99 ? 26.822 1.552 8.767 1.00 26.38 99 GLY A CA 1
ATOM 688 C C . GLY A 1 99 ? 25.368 1.848 8.453 1.00 26.18 99 GLY A C 1
ATOM 689 O O . GLY A 1 99 ? 24.464 1.152 8.918 1.00 25.24 99 GLY A O 1
ATOM 690 N N . THR A 1 100 ? 25.132 2.896 7.672 1.00 26.03 100 THR A N 1
ATOM 691 C CA . THR A 1 100 ? 23.771 3.260 7.302 1.00 25.28 100 THR A CA 1
ATOM 692 C C . THR A 1 100 ? 23.694 3.788 5.875 1.00 24.42 100 THR A C 1
ATOM 693 O O . THR A 1 100 ? 24.633 4.414 5.381 1.00 22.85 100 THR A O 1
ATOM 697 N N . VAL A 1 101 ? 22.571 3.513 5.218 1.00 22.97 101 VAL A N 1
ATOM 698 C CA . VAL A 1 101 ? 22.317 4.010 3.873 1.00 26.43 101 VAL A CA 1
ATOM 699 C C . VAL A 1 101 ? 20.983 4.737 3.964 1.00 27.06 101 VAL A C 1
ATOM 700 O O . VAL A 1 101 ? 20.037 4.243 4.580 1.00 26.48 101 VAL A O 1
ATOM 704 N N . THR A 1 102 ? 20.915 5.921 3.371 1.00 26.34 102 THR A N 1
ATOM 705 C CA . THR A 1 102 ? 19.698 6.712 3.418 1.00 26.07 102 THR A CA 1
ATOM 706 C C . THR A 1 102 ? 19.008 6.794 2.067 1.00 25.96 102 THR A C 1
ATOM 707 O O . THR A 1 102 ? 19.640 7.074 1.045 1.00 25.13 102 THR A O 1
ATOM 711 N N . ILE A 1 103 ? 17.709 6.517 2.082 1.00 24.92 103 ILE A N 1
ATOM 712 C CA . ILE A 1 103 ? 16.874 6.559 0.890 1.00 23.72 103 ILE A CA 1
ATOM 713 C C . ILE A 1 103 ? 15.962 7.765 1.073 1.00 24.30 103 ILE A C 1
ATOM 714 O O . ILE A 1 103 ? 15.1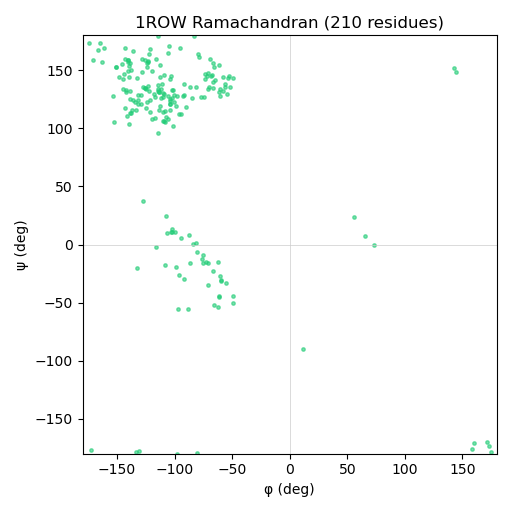46 7.801 2.004 1.00 23.21 103 ILE A O 1
ATOM 719 N N . PRO A 1 104 ? 16.114 8.792 0.222 1.00 23.36 104 PRO A N 1
ATOM 720 C CA . PRO A 1 104 ? 15.228 9.946 0.400 1.00 23.25 104 PRO A CA 1
ATOM 721 C C . PRO A 1 104 ? 13.812 9.608 -0.067 1.00 23.05 104 PRO A C 1
ATOM 722 O O . PRO A 1 104 ? 13.622 8.811 -0.987 1.00 24.04 104 PRO A O 1
ATOM 726 N N . MET A 1 105 ? 12.819 10.191 0.587 1.00 22.92 105 MET A N 1
ATOM 727 C CA . MET A 1 105 ? 11.435 9.947 0.211 1.00 23.84 105 MET A CA 1
ATOM 728 C C . MET A 1 105 ? 10.794 11.282 -0.140 1.00 23.57 105 MET A C 1
ATOM 729 O O . MET A 1 105 ? 10.644 12.151 0.715 1.00 21.80 105 MET A O 1
ATOM 734 N N . SER A 1 106 ? 10.426 11.446 -1.407 1.00 24.35 106 SER A N 1
ATOM 735 C CA . SER A 1 106 ? 9.804 12.683 -1.863 1.00 22.12 106 SER A CA 1
ATOM 736 C C . SER A 1 106 ? 8.311 12.510 -2.114 1.00 23.00 106 SER A C 1
ATOM 737 O O . SER A 1 106 ? 7.912 11.854 -3.072 1.00 21.31 106 SER A O 1
ATOM 740 N N . ALA A 1 107 ? 7.490 13.088 -1.241 1.00 22.58 107 ALA A N 1
ATOM 741 C CA . ALA A 1 107 ? 6.043 13.023 -1.401 1.00 21.17 107 ALA A CA 1
ATOM 742 C C . ALA A 1 107 ? 5.692 14.310 -2.139 1.00 22.60 107 ALA A C 1
ATOM 743 O O . ALA A 1 107 ? 5.846 15.408 -1.590 1.00 18.12 107 ALA A O 1
ATOM 745 N N . THR A 1 108 ? 5.245 14.174 -3.386 1.00 21.96 108 THR A N 1
ATOM 746 C CA . THR A 1 108 ? 4.914 15.330 -4.211 1.00 24.00 108 THR A CA 1
ATOM 747 C C . THR A 1 108 ? 3.437 15.467 -4.533 1.00 23.73 108 THR A C 1
ATOM 748 O O . THR A 1 108 ? 2.695 14.485 -4.560 1.00 23.37 108 THR A O 1
ATOM 752 N N . ALA A 1 109 ? 3.011 16.697 -4.789 1.00 25.60 109 ALA A N 1
ATOM 753 C CA . ALA A 1 109 ? 1.613 16.948 -5.111 1.00 28.77 109 ALA A CA 1
ATOM 754 C C . ALA A 1 109 ? 1.308 16.486 -6.531 1.00 30.32 109 ALA A C 1
ATOM 755 O O . ALA A 1 109 ? 2.255 16.450 -7.347 1.00 30.82 109 ALA A O 1
ATOM 758 N N . LEU B 1 3 ? -3.645 1.067 27.828 1.00 35.58 3 LEU B N 1
ATOM 759 C CA . LEU B 1 3 ? -2.162 1.026 27.972 1.00 34.78 3 LEU B CA 1
ATOM 760 C C . LEU B 1 3 ? -1.555 -0.074 27.109 1.00 33.15 3 LEU B C 1
ATOM 761 O O . LEU B 1 3 ? -1.871 -1.249 27.285 1.00 34.43 3 LEU B O 1
ATOM 766 N N . THR B 1 4 ? -0.672 0.311 26.192 1.00 29.45 4 THR B N 1
ATOM 767 C CA . THR B 1 4 ? -0.007 -0.644 25.310 1.00 27.19 4 THR B CA 1
ATOM 768 C C . THR B 1 4 ? 1.513 -0.500 25.381 1.00 25.84 4 THR B C 1
ATOM 769 O O . THR B 1 4 ? 2.031 0.540 25.787 1.00 23.79 4 THR B O 1
ATOM 773 N N . ALA B 1 5 ? 2.221 -1.554 24.985 1.00 24.72 5 ALA B N 1
ATOM 774 C CA . ALA B 1 5 ? 3.680 -1.544 24.976 1.00 23.35 5 ALA B CA 1
ATOM 775 C C . ALA B 1 5 ? 4.143 -1.898 23.571 1.00 22.75 5 ALA B C 1
ATOM 776 O O . ALA B 1 5 ? 3.639 -2.848 22.973 1.00 21.77 5 ALA B O 1
ATOM 778 N N . ASP B 1 6 ? 5.106 -1.143 23.053 1.00 22.32 6 ASP B N 1
ATOM 779 C CA . ASP B 1 6 ? 5.617 -1.390 21.710 1.00 23.29 6 ASP B CA 1
ATOM 780 C C . ASP B 1 6 ? 7.140 -1.382 21.621 1.00 22.27 6 ASP B C 1
ATOM 781 O O . ASP B 1 6 ? 7.777 -0.348 21.842 1.00 22.61 6 ASP B O 1
ATOM 786 N N . PRO B 1 7 ? 7.745 -2.532 21.275 1.00 22.16 7 PRO B N 1
ATOM 787 C CA . PRO B 1 7 ? 7.116 -3.825 20.963 1.00 21.58 7 PRO B CA 1
ATOM 788 C C . PRO B 1 7 ? 6.407 -4.457 22.160 1.00 21.75 7 PRO B C 1
ATOM 789 O O . PRO B 1 7 ? 6.787 -4.226 23.304 1.00 22.96 7 PRO B O 1
ATOM 793 N N . PRO B 1 8 ? 5.373 -5.275 21.904 1.00 23.45 8 PRO B N 1
ATOM 794 C CA . PRO B 1 8 ? 4.600 -5.951 22.952 1.00 23.70 8 PRO B CA 1
ATOM 795 C C . PRO B 1 8 ? 5.318 -7.151 23.584 1.00 25.19 8 PRO B C 1
ATOM 796 O O . PRO B 1 8 ? 4.885 -7.673 24.614 1.00 25.16 8 PRO B O 1
ATOM 800 N N . ALA B 1 9 ? 6.405 -7.594 22.958 1.00 23.70 9 ALA B N 1
ATOM 801 C CA . ALA B 1 9 ? 7.175 -8.718 23.476 1.00 23.25 9 ALA B CA 1
ATOM 802 C C . ALA B 1 9 ? 8.666 -8.427 23.362 1.00 23.53 9 ALA B C 1
ATOM 803 O O . ALA B 1 9 ? 9.097 -7.691 22.477 1.00 22.18 9 ALA B O 1
ATOM 805 N N . CYS B 1 10 ? 9.448 -8.985 24.278 1.00 22.49 10 CYS B N 1
ATOM 806 C CA . CYS B 1 10 ? 10.887 -8.780 24.257 1.00 23.31 10 CYS B CA 1
ATOM 807 C C . CYS B 1 10 ? 11.630 -10.064 23.914 1.00 22.88 10 CYS B C 1
ATOM 808 O O . CYS B 1 10 ? 11.417 -11.096 24.545 1.00 19.07 10 CYS B O 1
ATOM 811 N N . THR B 1 11 ? 12.486 -9.999 22.897 1.00 23.43 11 THR B N 1
ATOM 812 C CA . THR B 1 11 ? 13.281 -11.158 22.504 1.00 25.64 11 THR B CA 1
ATOM 813 C C . THR B 1 11 ? 14.729 -10.702 22.358 1.00 24.96 11 THR B C 1
ATOM 814 O O . THR B 1 11 ? 15.037 -9.818 21.565 1.00 25.31 11 THR B O 1
ATOM 818 N N . VAL B 1 12 ? 15.615 -11.309 23.138 1.00 25.39 12 VAL B N 1
ATOM 819 C CA . VAL B 1 12 ? 17.022 -10.936 23.128 1.00 23.74 12 VAL B CA 1
ATOM 820 C C . VAL B 1 12 ? 17.953 -12.142 23.223 1.00 22.88 12 VAL B C 1
ATOM 821 O O . VAL B 1 12 ? 17.548 -13.218 23.661 1.00 24.26 12 VAL B O 1
ATOM 825 N N . PRO B 1 13 ? 19.214 -11.979 22.788 1.00 20.86 13 PRO B N 1
ATOM 826 C CA . PRO B 1 13 ? 20.178 -13.082 22.855 1.00 20.86 13 PRO B CA 1
ATOM 827 C C . PRO B 1 13 ? 20.467 -13.391 24.334 1.00 20.97 13 PRO B C 1
ATOM 828 O O . PRO B 1 13 ? 20.595 -12.473 25.147 1.00 19.44 13 PRO B O 1
ATOM 832 N N . ALA B 1 14 ? 20.570 -14.672 24.673 1.00 19.44 14 ALA B N 1
ATOM 833 C CA . ALA B 1 14 ? 20.835 -15.083 26.046 1.00 21.56 14 ALA B CA 1
ATOM 834 C C . ALA B 1 14 ? 22.173 -14.528 26.535 1.00 21.53 14 ALA B C 1
ATOM 835 O O . ALA B 1 14 ? 22.361 -14.314 27.733 1.00 18.73 14 ALA B O 1
ATOM 837 N N . ALA B 1 15 ? 23.090 -14.287 25.597 1.00 19.42 15 ALA B N 1
ATOM 838 C CA . ALA B 1 15 ? 24.414 -13.760 25.919 1.00 20.35 15 ALA B CA 1
ATOM 839 C C . ALA B 1 15 ? 24.418 -12.272 26.253 1.00 21.21 15 ALA B C 1
ATOM 840 O O . ALA B 1 15 ? 25.392 -11.760 26.808 1.00 22.08 15 ALA B O 1
ATOM 842 N N . GLY B 1 16 ? 23.342 -11.571 25.907 1.00 20.47 16 GLY B N 1
ATOM 843 C CA . GLY B 1 16 ? 23.280 -10.156 26.211 1.00 20.30 16 GLY B CA 1
ATOM 844 C C . GLY B 1 16 ? 22.619 -9.298 25.155 1.00 22.45 16 GLY B C 1
ATOM 845 O O . GLY B 1 16 ? 22.636 -9.627 23.960 1.00 21.38 16 GLY B O 1
ATOM 846 N N . VAL B 1 17 ? 22.036 -8.187 25.596 1.00 21.03 17 VAL B N 1
ATOM 847 C CA . VAL B 1 17 ? 21.382 -7.284 24.666 1.00 21.59 17 VAL B CA 1
ATOM 848 C C . VAL B 1 17 ? 20.623 -6.157 25.337 1.00 20.81 17 VAL B C 1
ATOM 849 O O . VAL B 1 17 ? 20.699 -5.975 26.556 1.00 20.30 17 VAL B O 1
ATOM 850 N N . SER B 1 18 ? 19.894 -5.392 24.535 1.00 18.26 18 SER B N 1
ATOM 851 C CA . SER B 1 18 ? 19.109 -4.282 25.043 1.00 18.39 18 SER B CA 1
ATOM 852 C C . SER B 1 18 ? 17.821 -4.132 24.246 1.00 19.59 18 SER B C 1
ATOM 853 O O . SER B 1 18 ? 17.822 -4.156 23.002 1.00 18.53 18 SER B O 1
ATOM 856 N N . SER B 1 19 ? 16.719 -3.970 24.964 1.00 18.80 19 SER B N 1
ATOM 857 C CA . SER B 1 19 ? 15.420 -3.823 24.330 1.00 19.73 19 SER B CA 1
ATOM 858 C C . SER B 1 19 ? 14.622 -2.675 24.948 1.00 20.54 19 SER B C 1
ATOM 859 O O . SER B 1 19 ? 14.382 -2.647 26.158 1.00 18.92 19 SER B O 1
ATOM 862 N N . THR B 1 20 ? 14.227 -1.724 24.107 1.00 18.95 20 THR B N 1
ATOM 863 C CA . THR B 1 20 ? 13.447 -0.576 24.550 1.00 21.54 20 THR B CA 1
ATOM 864 C C . THR B 1 20 ? 11.989 -0.792 24.162 1.00 21.75 20 THR B C 1
ATOM 865 O O . THR B 1 20 ? 11.690 -1.165 23.030 1.00 22.83 20 THR B O 1
ATOM 869 N N . HIS B 1 21 ? 11.086 -0.555 25.107 1.00 23.52 21 HIS B N 1
ATOM 870 C CA . HIS B 1 21 ? 9.656 -0.734 24.872 1.00 24.56 21 HIS B CA 1
ATOM 871 C C . HIS B 1 21 ? 8.892 0.518 25.292 1.00 25.33 21 HIS B C 1
ATOM 872 O O . HIS B 1 21 ? 8.947 0.930 26.447 1.00 24.18 21 HIS B O 1
ATOM 879 N N . LYS B 1 22 ? 8.174 1.126 24.358 1.00 25.18 22 LYS B N 1
ATOM 880 C CA . LYS B 1 22 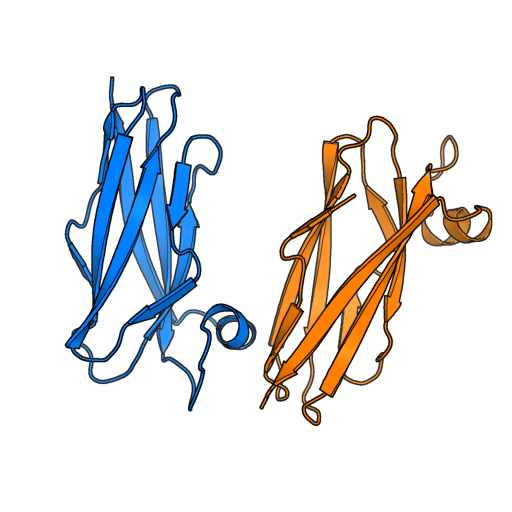? 7.433 2.331 24.688 1.00 25.90 22 LYS B CA 1
ATOM 881 C C . LYS B 1 22 ? 6.025 2.030 25.172 1.00 25.14 22 LYS B C 1
ATOM 882 O O . LYS B 1 22 ? 5.220 1.445 24.448 1.00 23.63 22 LYS B O 1
ATOM 888 N N . LEU B 1 23 ? 5.751 2.419 26.415 1.00 23.48 23 LEU B N 1
ATOM 889 C CA . LEU B 1 23 ? 4.439 2.237 27.019 1.00 22.77 23 LEU B CA 1
ATOM 890 C C . LEU B 1 23 ? 3.609 3.435 26.590 1.00 23.65 23 LEU B C 1
ATOM 891 O O . LEU B 1 23 ? 4.009 4.583 26.786 1.00 24.52 23 LEU B O 1
ATOM 896 N N . VAL B 1 24 ? 2.453 3.177 25.999 1.00 23.13 24 VAL B N 1
ATOM 897 C CA . VAL B 1 24 ? 1.610 4.264 25.538 1.00 22.35 24 VAL B CA 1
ATOM 898 C C . VAL B 1 24 ? 0.276 4.258 26.257 1.00 22.15 24 VAL B C 1
ATOM 899 O O . VAL B 1 24 ? -0.399 3.230 26.330 1.00 20.66 24 VAL B O 1
ATOM 903 N N . ASN B 1 25 ? -0.085 5.419 26.790 1.00 22.09 25 ASN B N 1
ATOM 904 C CA . ASN B 1 25 ? -1.334 5.588 27.519 1.00 23.06 25 ASN B CA 1
ATOM 905 C C . ASN B 1 25 ? -2.339 6.257 26.608 1.00 22.04 25 ASN B C 1
ATOM 906 O O . ASN B 1 25 ? -2.280 7.467 26.399 1.00 23.66 25 ASN B O 1
ATOM 911 N N . GLY B 1 26 ? -3.258 5.471 26.062 1.00 21.33 26 GLY B N 1
ATOM 912 C CA . GLY B 1 26 ? -4.264 6.030 25.179 1.00 22.20 26 GLY B CA 1
ATOM 913 C C . GLY B 1 26 ? -5.491 6.538 25.911 1.00 23.71 26 GLY B C 1
ATOM 914 O O . GLY B 1 26 ? -6.479 6.909 25.279 1.00 24.02 26 GLY B O 1
ATOM 915 N N . GLY B 1 27 ? -5.435 6.564 27.242 1.00 24.13 27 GLY B N 1
ATOM 916 C CA . GLY B 1 27 ? -6.570 7.031 28.020 1.00 22.73 27 GLY B CA 1
ATOM 917 C C . GLY B 1 27 ? -6.611 8.541 28.157 1.00 24.69 27 GLY B C 1
ATOM 918 O O . GLY B 1 27 ? -5.719 9.230 27.667 1.00 26.20 27 GLY 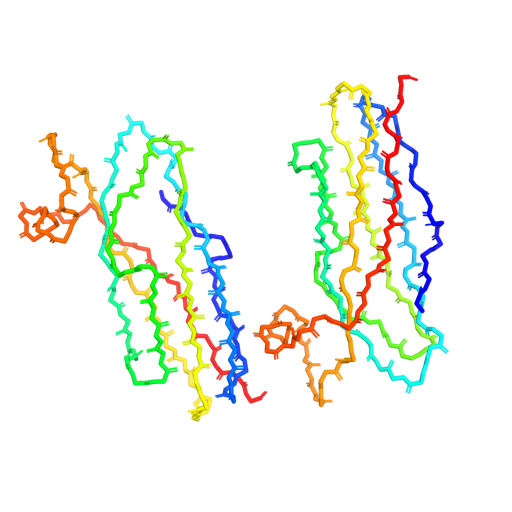B O 1
ATOM 919 N N . ALA B 1 28 ? -7.630 9.056 28.841 1.00 22.64 28 ALA B N 1
ATOM 920 C CA . ALA B 1 28 ? -7.785 10.498 29.019 1.00 23.59 28 ALA B CA 1
ATOM 921 C C . ALA B 1 28 ? -7.470 10.938 30.445 1.00 24.65 28 ALA B C 1
ATOM 922 O O . ALA B 1 28 ? -7.954 11.974 30.911 1.00 23.53 28 ALA B O 1
ATOM 924 N N . GLU B 1 29 ? -6.656 10.141 31.123 1.00 24.05 29 GLU B N 1
ATOM 925 C CA . GLU B 1 29 ? -6.252 10.409 32.496 1.00 26.06 29 GLU B CA 1
ATOM 926 C C . GLU B 1 29 ? -4.811 9.938 32.676 1.00 26.11 29 GLU B C 1
ATOM 927 O O . GLU B 1 29 ? -4.415 8.917 32.114 1.00 24.18 29 GLU B O 1
ATOM 933 N N . LYS B 1 30 ? -4.027 10.689 33.446 1.00 25.86 30 LYS B N 1
ATOM 934 C CA . LYS B 1 30 ? -2.641 10.320 33.694 1.00 25.57 30 LYS B CA 1
ATOM 935 C C . LYS B 1 30 ? -2.641 9.018 34.471 1.00 25.45 30 LYS B C 1
ATOM 936 O O . LYS B 1 30 ? -3.488 8.804 35.337 1.00 24.59 30 LYS B O 1
ATOM 942 N N . ILE B 1 31 ? -1.702 8.137 34.156 1.00 24.95 31 ILE B N 1
ATOM 943 C CA . ILE B 1 31 ? -1.626 6.875 34.873 1.00 24.42 31 ILE B CA 1
ATOM 944 C C . ILE B 1 31 ? -0.255 6.748 35.501 1.00 23.73 31 ILE B C 1
ATOM 945 O O . ILE B 1 31 ? 0.669 7.474 35.147 1.00 24.65 31 ILE B O 1
ATOM 950 N N . VAL B 1 32 ? -0.140 5.829 36.449 1.00 22.54 32 VAL B N 1
ATOM 951 C CA . VAL B 1 32 ? 1.115 5.566 37.127 1.00 21.12 32 VAL B CA 1
ATOM 952 C C . VAL B 1 32 ? 1.360 4.078 36.904 1.00 20.83 32 VAL B C 1
ATOM 953 O O . VAL B 1 32 ? 0.418 3.335 36.643 1.00 21.64 32 VAL B O 1
ATOM 957 N N . PHE B 1 33 ? 2.612 3.642 36.981 1.00 20.62 33 PHE B N 1
ATOM 958 C CA . PHE B 1 33 ? 2.911 2.231 36.782 1.00 21.15 33 PHE B CA 1
ATOM 959 C C . PHE B 1 33 ? 4.069 1.733 37.644 1.00 21.07 33 PHE B C 1
ATOM 960 O O . PHE B 1 33 ? 4.939 2.504 38.056 1.00 21.22 33 PHE B O 1
ATOM 968 N N . LYS B 1 34 ? 4.059 0.430 37.902 1.00 21.12 34 LYS B N 1
ATOM 969 C CA . LYS B 1 34 ? 5.085 -0.240 38.695 1.00 23.93 34 LYS B CA 1
ATOM 970 C C . LYS B 1 34 ? 5.439 -1.533 37.968 1.00 23.36 34 LYS B C 1
ATOM 971 O O . LYS B 1 34 ? 4.564 -2.353 37.687 1.00 23.28 34 LYS B O 1
ATOM 977 N N . ILE B 1 35 ? 6.717 -1.720 37.665 1.00 22.58 35 ILE B N 1
ATOM 978 C CA . ILE B 1 35 ? 7.139 -2.919 36.952 1.00 25.64 35 ILE B CA 1
ATOM 979 C C . ILE B 1 35 ? 7.773 -3.977 37.847 1.00 25.70 35 ILE B C 1
ATOM 980 O O . ILE B 1 35 ? 8.626 -3.676 38.681 1.00 25.53 35 ILE B O 1
ATOM 985 N N . LYS B 1 36 ? 7.338 -5.220 37.672 1.00 26.55 36 LYS B N 1
ATOM 986 C CA . LYS B 1 36 ? 7.873 -6.346 38.431 1.00 27.89 36 LYS B CA 1
ATOM 987 C C . LYS B 1 36 ? 8.375 -7.380 37.432 1.00 27.38 36 LYS B C 1
ATOM 988 O O . LYS B 1 36 ? 7.614 -7.840 36.586 1.00 28.04 36 LYS B O 1
ATOM 994 N N . SER B 1 37 ? 9.654 -7.733 37.528 1.00 27.00 37 SER B N 1
ATOM 995 C CA . SER B 1 37 ? 10.261 -8.718 36.633 1.00 25.53 37 SER B CA 1
ATOM 996 C C . SER B 1 37 ? 10.430 -10.075 37.317 1.00 26.63 37 SER B C 1
ATOM 997 O O . SER B 1 37 ? 10.702 -10.145 38.521 1.00 24.31 37 SER B O 1
ATOM 1000 N N . SER B 1 38 ? 10.271 -11.148 36.545 1.00 24.63 38 SER B N 1
ATOM 1001 C CA . SER B 1 38 ? 10.416 -12.498 37.078 1.00 23.81 38 SER B CA 1
ATOM 1002 C C . SER B 1 38 ? 11.885 -12.877 37.143 1.00 24.53 38 SER B C 1
ATOM 1003 O O . SER B 1 38 ? 12.232 -13.988 37.545 1.00 23.30 38 SER B O 1
ATOM 1006 N N . ASN B 1 39 ? 12.751 -11.945 36.754 1.00 24.11 39 ASN B N 1
ATOM 1007 C CA . ASN B 1 39 ? 14.186 -12.198 36.756 1.00 24.15 39 ASN B CA 1
ATOM 1008 C C . ASN B 1 39 ? 14.927 -10.887 36.942 1.00 24.98 39 ASN B C 1
ATOM 1009 O O . ASN B 1 39 ? 15.015 -10.076 36.019 1.00 25.21 39 ASN B O 1
ATOM 1014 N N . ASN B 1 40 ? 15.462 -10.680 38.138 1.00 25.42 40 ASN B N 1
ATOM 1015 C CA . ASN B 1 40 ? 16.188 -9.457 38.426 1.00 25.70 40 ASN B CA 1
ATOM 1016 C C . ASN B 1 40 ? 17.690 -9.671 38.501 1.00 25.39 40 ASN B C 1
ATOM 1017 O O . ASN B 1 40 ? 18.428 -8.782 38.918 1.00 26.50 40 ASN B O 1
ATOM 1022 N N . ASN B 1 41 ? 18.143 -10.852 38.102 1.00 23.23 41 ASN B N 1
ATOM 1023 C CA . ASN B 1 41 ? 19.565 -11.129 38.125 1.00 25.66 41 ASN B CA 1
ATOM 1024 C C . ASN B 1 41 ? 20.177 -10.892 36.745 1.00 24.65 41 ASN B C 1
ATOM 1025 O O . ASN B 1 41 ? 21.118 -10.114 36.615 1.00 24.05 41 ASN B O 1
ATOM 1030 N N . GLU B 1 42 ? 19.644 -11.555 35.719 1.00 24.44 42 GLU B N 1
ATOM 1031 C CA . GLU B 1 42 ? 20.165 -11.386 34.358 1.00 22.72 42 GLU B CA 1
ATOM 1032 C C . GLU B 1 42 ? 19.580 -10.181 33.628 1.00 23.17 42 GLU B C 1
ATOM 1033 O O . GLU B 1 42 ? 19.919 -9.934 32.462 1.00 23.56 42 GLU B O 1
ATOM 1039 N N . TYR B 1 43 ? 18.692 -9.450 34.300 1.00 22.27 43 TYR B N 1
ATOM 1040 C CA . TYR B 1 43 ? 18.061 -8.265 33.720 1.00 23.15 43 TYR B CA 1
ATOM 1041 C C . TYR B 1 43 ? 18.145 -7.018 34.591 1.00 24.97 43 TYR B C 1
ATOM 1042 O O . TYR B 1 43 ? 18.157 -7.081 35.826 1.00 26.13 43 TYR B O 1
ATOM 1051 N N . ARG B 1 44 ? 18.200 -5.880 33.918 1.00 25.80 44 ARG B N 1
ATOM 1052 C CA . ARG B 1 44 ? 18.214 -4.583 34.562 1.00 26.22 44 ARG B CA 1
ATOM 1053 C C . ARG B 1 44 ? 17.106 -3.869 33.807 1.00 27.17 44 ARG B C 1
ATOM 1054 O O . ARG B 1 44 ? 17.083 -3.885 32.572 1.00 26.46 44 ARG B O 1
ATOM 1062 N N . ILE B 1 45 ? 16.172 -3.277 34.543 1.00 27.06 45 ILE B N 1
ATOM 1063 C CA . ILE B 1 45 ? 15.055 -2.581 33.929 1.00 27.38 45 ILE B CA 1
ATOM 1064 C C . ILE B 1 45 ? 14.999 -1.134 34.404 1.00 28.03 45 ILE B C 1
ATOM 1065 O O . ILE B 1 45 ? 15.164 -0.854 35.592 1.00 25.93 45 ILE B O 1
ATOM 1070 N N . ALA B 1 46 ? 14.768 -0.214 33.473 1.00 25.94 46 ALA B N 1
ATOM 1071 C CA . ALA B 1 46 ? 14.696 1.199 33.822 1.00 25.96 46 ALA B CA 1
ATOM 1072 C C . ALA B 1 46 ? 13.819 1.956 32.836 1.00 25.48 46 ALA B C 1
ATOM 1073 O O . ALA B 1 46 ? 14.030 1.887 31.625 1.00 25.39 46 ALA B O 1
ATOM 1075 N N . PRO B 1 47 ? 12.829 2.703 33.345 1.00 26.52 47 PRO B N 1
ATOM 1076 C CA . PRO B 1 47 ? 12.479 2.887 34.761 1.00 26.04 47 PRO B CA 1
ATOM 1077 C C . PRO B 1 47 ? 11.678 1.711 35.317 1.00 25.73 47 PRO B C 1
ATOM 1078 O O . PRO B 1 47 ? 11.131 0.920 34.557 1.00 24.64 47 PRO B O 1
ATOM 1082 N N . VAL B 1 48 ? 11.602 1.618 36.642 1.00 25.18 48 VAL B N 1
ATOM 1083 C CA . VAL B 1 48 ? 10.850 0.560 37.307 1.00 27.75 48 VAL B CA 1
ATOM 1084 C C . VAL B 1 48 ? 9.485 1.118 37.722 1.00 27.85 48 VAL B C 1
ATOM 1085 O O . VAL B 1 48 ? 8.539 0.367 37.989 1.00 27.77 48 VAL B O 1
ATOM 1089 N N . PHE B 1 49 ? 9.402 2.443 37.795 1.00 26.23 49 PHE B N 1
ATOM 1090 C CA . PHE B 1 49 ? 8.171 3.129 38.171 1.00 25.84 49 PHE B CA 1
ATOM 1091 C C . PHE B 1 49 ? 8.078 4.389 37.337 1.00 23.31 49 PHE B C 1
ATOM 1092 O O . PHE B 1 49 ? 9.043 4.783 36.687 1.00 23.12 49 PHE B O 1
ATOM 1100 N N . GLY B 1 50 ? 6.921 5.037 37.369 1.00 22.91 50 GLY B N 1
ATOM 1101 C CA . GLY B 1 50 ? 6.777 6.270 36.621 1.00 23.05 50 GLY B CA 1
ATOM 1102 C C . GLY B 1 50 ? 5.355 6.638 36.292 1.00 22.84 50 GLY B C 1
ATOM 1103 O O . GLY B 1 50 ? 4.410 5.965 36.701 1.00 23.63 50 GLY B O 1
ATOM 1104 N N . PHE B 1 51 ? 5.216 7.724 35.543 1.00 22.95 51 PHE B N 1
ATOM 1105 C CA . PHE B 1 51 ? 3.919 8.220 35.113 1.00 24.71 51 PHE B CA 1
ATOM 1106 C C . PHE B 1 51 ? 3.842 8.135 33.588 1.00 23.47 51 PHE B C 1
ATOM 1107 O O . PHE B 1 51 ? 4.868 8.074 32.908 1.00 22.90 51 PHE B O 1
ATOM 1115 N N . VAL B 1 52 ? 2.623 8.135 33.065 1.00 21.52 52 VAL B N 1
ATOM 1116 C CA . VAL B 1 52 ? 2.408 8.133 31.620 1.00 25.09 52 VAL B CA 1
ATOM 1117 C C . VAL B 1 52 ? 1.216 9.049 31.384 1.00 24.48 52 VAL B C 1
ATOM 1118 O O . VAL B 1 52 ? 0.092 8.726 31.765 1.00 26.95 52 VAL B O 1
ATOM 1122 N N . ASP B 1 53 ? 1.473 10.202 30.779 1.00 25.03 53 ASP B N 1
ATOM 1123 C CA . ASP B 1 53 ? 0.427 11.182 30.499 1.00 25.64 53 ASP B CA 1
ATOM 1124 C C . ASP B 1 53 ? -0.605 10.738 29.474 1.00 24.82 53 ASP B C 1
ATOM 1125 O O . ASP B 1 53 ? -0.340 9.882 28.634 1.00 23.79 53 ASP B O 1
ATOM 1130 N N . PRO B 1 54 ? -1.808 11.328 29.535 1.00 24.31 54 PRO B N 1
ATOM 1131 C CA . PRO B 1 54 ? -2.880 10.997 28.597 1.00 24.24 54 PRO B CA 1
ATOM 1132 C C . PRO B 1 54 ? -2.323 11.188 27.186 1.00 23.78 54 PRO B C 1
ATOM 1133 O O . PRO B 1 54 ? -1.729 12.226 26.894 1.00 23.16 54 PRO B O 1
ATOM 1137 N N . SER B 1 55 ? -2.497 10.187 26.327 1.00 24.61 55 SER B N 1
ATOM 1138 C CA . SER B 1 55 ? -1.997 10.261 24.957 1.00 25.91 55 SER B CA 1
ATOM 1139 C C . SER B 1 55 ? -0.472 10.305 24.925 1.00 26.68 55 SER B C 1
ATOM 1140 O O . SER B 1 55 ? 0.134 10.497 23.868 1.00 25.38 55 SER B O 1
ATOM 1143 N N . GLY B 1 56 ? 0.147 10.123 26.088 1.00 24.91 56 GLY B N 1
ATOM 1144 C CA . GLY B 1 56 ? 1.594 10.159 26.159 1.00 23.55 56 GLY B CA 1
ATOM 1145 C C . GLY B 1 56 ? 2.255 8.796 26.141 1.00 22.03 56 GLY B C 1
ATOM 1146 O O . GLY B 1 56 ? 1.591 7.761 26.073 1.00 20.52 56 GLY B O 1
ATOM 1147 N N . SER B 1 57 ? 3.581 8.798 26.207 1.00 22.27 57 SER B N 1
ATOM 1148 C CA . SER B 1 57 ? 4.336 7.552 26.192 1.00 25.12 57 SER B CA 1
ATOM 1149 C C . SER B 1 57 ? 5.542 7.635 27.120 1.00 23.90 57 SER B C 1
ATOM 1150 O O . SER B 1 57 ? 6.007 8.721 27.454 1.00 24.59 57 SER B O 1
ATOM 1153 N N . LYS B 1 58 ? 6.046 6.471 27.512 1.00 24.53 58 LYS B N 1
ATOM 1154 C CA . LYS B 1 58 ? 7.202 6.376 28.390 1.00 25.21 58 LYS B CA 1
ATOM 1155 C C . LYS B 1 58 ? 8.036 5.196 27.917 1.00 24.11 58 LYS B C 1
ATOM 1156 O O . LYS B 1 58 ? 7.503 4.121 27.649 1.00 25.49 58 LYS B O 1
ATOM 1162 N N . ASP B 1 59 ? 9.339 5.393 27.786 1.00 23.91 59 ASP B N 1
ATOM 1163 C CA . ASP B 1 59 ? 10.197 4.305 27.358 1.00 26.18 59 ASP B CA 1
ATOM 1164 C C . ASP B 1 59 ? 10.739 3.555 28.556 1.00 26.32 59 ASP B C 1
ATOM 1165 O O . ASP B 1 59 ? 11.120 4.152 29.561 1.00 28.52 59 ASP B O 1
ATOM 1170 N N . VAL B 1 60 ? 10.754 2.234 28.442 1.00 26.30 60 VAL B N 1
ATOM 1171 C CA . VAL B 1 60 ? 11.289 1.383 29.487 1.00 25.62 60 VAL B CA 1
ATOM 1172 C C . VAL B 1 60 ? 12.390 0.604 28.779 1.00 24.84 60 VAL B C 1
ATOM 1173 O O . VAL B 1 60 ? 12.153 -0.029 27.747 1.00 22.55 60 VAL B O 1
ATOM 1177 N N . VAL B 1 61 ? 13.601 0.682 29.310 1.00 23.12 61 VAL B N 1
ATOM 1178 C CA . VAL B 1 61 ? 14.724 -0.014 28.703 1.00 22.28 61 VAL B CA 1
ATOM 1179 C C . VAL B 1 61 ? 15.068 -1.286 29.452 1.00 20.67 61 VAL B C 1
ATOM 1180 O O . VAL B 1 61 ? 15.288 -1.269 30.661 1.00 20.48 61 VAL B O 1
ATOM 1184 N N . ILE B 1 62 ? 15.102 -2.392 28.722 1.00 20.19 62 ILE B N 1
ATOM 1185 C CA . ILE B 1 62 ? 15.453 -3.676 29.304 1.00 20.94 62 ILE B CA 1
ATOM 1186 C C . ILE B 1 62 ? 16.874 -4.009 28.877 1.00 20.71 62 ILE B C 1
ATOM 1187 O O . ILE B 1 62 ? 17.168 -4.096 27.678 1.00 20.06 62 ILE B O 1
ATOM 1192 N N . THR B 1 63 ? 17.753 -4.186 29.853 1.00 17.91 63 THR B N 1
ATOM 1193 C CA . THR B 1 63 ? 19.131 -4.535 29.560 1.00 18.63 63 THR B CA 1
ATOM 1194 C C . THR B 1 63 ? 19.321 -5.981 29.985 1.00 18.85 63 THR B C 1
ATOM 1195 O O . THR B 1 63 ? 18.943 -6.369 31.093 1.00 20.39 63 THR B O 1
ATOM 1199 N N . ARG B 1 64 ? 19.867 -6.792 29.092 1.00 18.80 64 ARG B N 1
ATOM 1200 C CA . ARG B 1 64 ? 20.097 -8.202 29.395 1.00 21.20 64 ARG B CA 1
ATOM 1201 C C . ARG B 1 64 ? 21.586 -8.520 29.431 1.00 21.40 64 ARG B C 1
ATOM 1202 O O . ARG B 1 64 ? 22.338 -8.143 28.530 1.00 20.33 64 ARG B O 1
ATOM 1210 N N . THR B 1 65 ? 22.001 -9.210 30.490 1.00 21.22 65 THR B N 1
ATOM 1211 C CA . THR B 1 65 ? 23.384 -9.616 30.649 1.00 20.54 65 THR B CA 1
ATOM 1212 C C . THR B 1 65 ? 23.445 -11.116 30.376 1.00 22.40 65 THR B C 1
ATOM 1213 O O . THR B 1 65 ? 22.414 -11.796 30.358 1.00 23.76 65 THR B O 1
ATOM 1217 N N . ALA B 1 66 ? 24.652 -11.630 30.165 1.00 22.96 66 ALA B N 1
ATOM 1218 C CA . ALA B 1 66 ? 24.848 -13.045 29.869 1.00 21.70 66 ALA B CA 1
ATOM 1219 C C . ALA B 1 66 ? 24.183 -13.986 30.869 1.00 22.24 66 ALA B C 1
ATOM 1220 O O . ALA B 1 66 ? 24.260 -13.795 32.085 1.00 23.10 66 ALA B O 1
ATOM 1222 N N . GLY B 1 67 ? 23.532 -15.012 30.339 1.00 21.54 67 GLY B N 1
ATOM 1223 C CA . GLY B 1 67 ? 22.854 -15.979 31.181 1.00 20.62 67 GLY B CA 1
ATOM 1224 C C . GLY B 1 67 ? 22.327 -17.100 30.313 1.00 21.40 67 GLY B C 1
ATOM 1225 O O . GLY B 1 67 ? 22.410 -17.035 29.078 1.00 21.49 67 GLY B O 1
ATOM 1226 N N . ALA B 1 68 ? 21.792 -18.133 30.948 1.00 20.64 68 ALA B N 1
ATOM 1227 C CA . ALA B 1 68 ? 21.252 -19.266 30.216 1.00 21.58 68 ALA B CA 1
ATOM 1228 C C . ALA B 1 68 ? 19.955 -18.854 29.548 1.00 21.97 68 ALA B C 1
ATOM 1229 O O . ALA B 1 68 ? 19.214 -18.034 30.089 1.00 22.39 68 ALA B O 1
ATOM 1231 N N . PRO B 1 69 ? 19.679 -19.390 28.345 1.00 22.67 69 PRO B N 1
ATOM 1232 C CA . PRO B 1 69 ? 18.434 -19.037 27.657 1.00 22.55 69 PRO B CA 1
ATOM 1233 C C . PRO B 1 69 ? 17.274 -19.355 28.591 1.00 22.08 69 PRO B C 1
ATOM 1234 O O . PRO B 1 69 ? 17.274 -20.388 29.259 1.00 20.06 69 PRO B O 1
ATOM 1238 N N . LYS B 1 70 ? 16.294 -18.463 28.651 1.00 20.89 70 LYS B N 1
ATOM 1239 C CA . LYS B 1 70 ? 15.177 -18.674 29.555 1.00 22.05 70 LYS B CA 1
ATOM 1240 C C . LYS B 1 70 ? 13.990 -17.800 29.190 1.00 22.98 70 LYS B C 1
ATOM 1241 O O . LYS B 1 70 ? 14.139 -16.769 28.521 1.00 21.43 70 LYS B O 1
ATOM 1247 N N . GLU B 1 71 ? 12.807 -18.232 29.623 1.00 22.22 71 GLU B N 1
ATOM 1248 C CA . GLU B 1 71 ? 11.582 -17.487 29.376 1.00 23.08 71 GLU B CA 1
ATOM 1249 C C . GLU B 1 71 ? 11.191 -16.788 30.670 1.00 24.01 71 GLU B C 1
ATOM 1250 O O . GLU B 1 71 ? 10.989 -17.434 31.703 1.00 22.68 71 GLU B O 1
ATOM 1256 N N . ASP B 1 72 ? 11.104 -15.464 30.608 1.00 22.95 72 ASP B N 1
ATOM 1257 C CA . ASP B 1 72 ? 10.748 -14.654 31.760 1.00 22.94 72 ASP B CA 1
ATOM 1258 C C . ASP B 1 72 ? 9.650 -13.681 31.372 1.00 24.96 72 ASP B C 1
ATOM 1259 O O . ASP B 1 72 ? 9.166 -13.687 30.235 1.00 23.79 72 ASP B O 1
ATOM 1264 N N . LYS B 1 73 ? 9.249 -12.840 32.315 1.00 24.14 73 LYS B N 1
ATOM 1265 C CA . LYS B 1 73 ? 8.225 -11.866 32.006 1.00 24.54 73 LYS B CA 1
ATOM 1266 C C . LYS B 1 73 ? 8.339 -10.601 32.826 1.00 24.76 73 LYS B C 1
ATOM 1267 O O . LYS B 1 73 ? 8.880 -10.591 33.932 1.00 21.93 73 LYS B O 1
ATOM 1273 N N . LEU B 1 74 ? 7.845 -9.521 32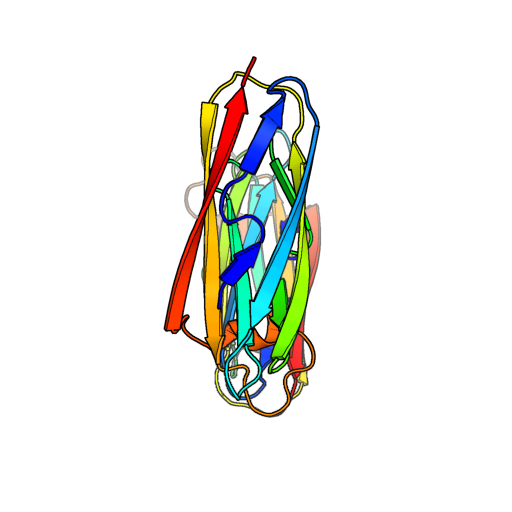.244 1.00 24.12 74 LEU B N 1
ATOM 1274 C CA . LEU B 1 74 ? 7.845 -8.240 32.905 1.00 27.43 74 LEU B CA 1
ATOM 1275 C C . LEU B 1 74 ? 6.366 -7.971 33.129 1.00 26.64 74 LEU B C 1
ATOM 1276 O O . LEU B 1 74 ? 5.585 -7.938 32.176 1.00 27.32 74 LEU B O 1
ATOM 1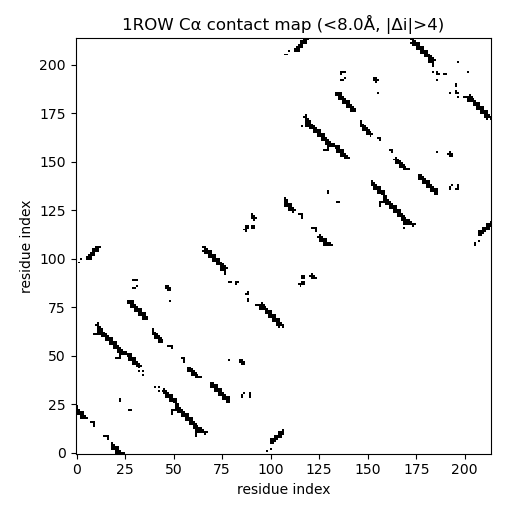281 N N . VAL B 1 75 ? 5.969 -7.831 34.386 1.00 25.53 75 VAL B N 1
ATOM 1282 C CA . VAL B 1 75 ? 4.576 -7.560 34.685 1.00 25.10 75 VAL B CA 1
ATOM 1283 C C . VAL B 1 75 ? 4.444 -6.078 34.972 1.00 25.06 75 VAL B C 1
ATOM 1284 O O . VAL B 1 75 ? 5.116 -5.544 35.857 1.00 24.87 75 VAL B O 1
ATOM 1288 N N . VAL B 1 76 ? 3.587 -5.410 34.211 1.00 23.98 76 VAL B N 1
ATOM 1289 C CA . VAL B 1 76 ? 3.396 -3.979 34.378 1.00 22.60 76 VAL B CA 1
ATOM 1290 C C . VAL B 1 76 ? 2.047 -3.643 34.991 1.00 21.63 76 VAL B C 1
ATOM 1291 O O . VAL B 1 76 ? 1.003 -3.749 34.342 1.00 22.05 76 VAL B O 1
ATOM 1295 N N . HIS B 1 77 ? 2.087 -3.252 36.258 1.00 19.45 77 HIS B N 1
ATOM 1296 C CA . HIS B 1 77 ? 0.894 -2.867 37.005 1.00 19.82 77 HIS B CA 1
ATOM 1297 C C . HIS B 1 77 ? 0.630 -1.384 36.746 1.00 19.09 77 HIS B C 1
ATOM 1298 O O . HIS B 1 77 ? 1.557 -0.580 36.784 1.00 19.73 77 HIS B O 1
ATOM 1305 N N . PHE B 1 78 ? -0.623 -1.017 36.492 1.00 19.39 78 PHE B N 1
ATOM 1306 C CA . PHE B 1 78 ? -0.959 0.382 36.242 1.00 20.94 78 PHE B CA 1
ATOM 1307 C C . PHE B 1 78 ? -2.259 0.787 36.933 1.00 22.49 78 PHE B C 1
ATOM 1308 O O . PHE B 1 78 ? -3.118 -0.054 37.221 1.00 23.16 78 PHE B O 1
ATOM 1316 N N . ALA B 1 79 ? -2.393 2.083 37.193 1.00 22.50 79 ALA B N 1
ATOM 1317 C CA . ALA B 1 79 ? -3.570 2.628 37.856 1.00 22.47 79 ALA B CA 1
ATOM 1318 C C . ALA B 1 79 ? -3.646 4.124 37.594 1.00 22.74 79 ALA B C 1
ATOM 1319 O O . ALA B 1 79 ? -2.703 4.720 37.073 1.00 23.17 79 ALA B O 1
ATOM 1321 N N . SER B 1 80 ? -4.777 4.726 37.950 1.00 23.81 80 SER B N 1
ATOM 1322 C CA . SER B 1 80 ? -4.966 6.160 37.762 1.00 24.77 80 SER B CA 1
ATOM 1323 C C . SER B 1 80 ? -4.017 6.902 38.685 1.00 25.17 80 SER B C 1
ATOM 1324 O O . SER B 1 80 ? -3.894 6.552 39.860 1.00 24.53 80 SER B O 1
ATOM 1327 N N . ALA B 1 81 ? -3.344 7.924 38.167 1.00 24.17 81 ALA B N 1
ATOM 1328 C CA . ALA B 1 81 ? -2.419 8.687 38.991 1.00 24.97 81 ALA B CA 1
ATOM 1329 C C . ALA B 1 81 ? -3.202 9.524 39.984 1.00 27.13 81 ALA B C 1
ATOM 1330 O O . ALA B 1 81 ? -4.178 10.171 39.620 1.00 27.32 81 ALA B O 1
ATOM 1332 N N . PRO B 1 82 ? -2.792 9.510 41.260 1.00 29.64 82 PRO B N 1
ATOM 1333 C CA . PRO B 1 82 ? -3.496 10.301 42.269 1.00 32.36 82 PRO B CA 1
ATOM 1334 C C . PRO B 1 82 ? -3.408 11.774 41.898 1.00 33.10 82 PRO B C 1
ATOM 1335 O O . PRO B 1 82 ? -2.479 12.194 41.199 1.00 33.49 82 PRO B O 1
ATOM 1339 N N . ALA B 1 83 ? -4.373 12.557 42.362 1.00 34.72 83 ALA B N 1
ATOM 1340 C CA . ALA B 1 83 ? -4.373 13.983 42.070 1.00 35.71 83 ALA B CA 1
ATOM 1341 C C . ALA B 1 83 ? -3.109 14.640 42.632 1.00 34.96 83 ALA B C 1
ATOM 1342 O O . ALA B 1 83 ? -2.784 14.461 43.803 1.00 33.79 83 ALA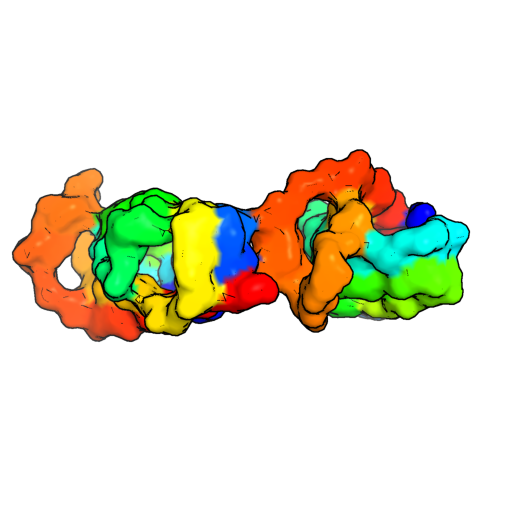 B O 1
ATOM 1344 N N . ASP B 1 84 ? -2.389 15.372 41.782 1.00 36.08 84 ASP B N 1
ATOM 1345 C CA . ASP B 1 84 ? -1.177 16.092 42.185 1.00 36.14 84 ASP B CA 1
ATOM 1346 C C . ASP B 1 84 ? 0.075 15.251 42.453 1.00 35.89 84 ASP B C 1
ATOM 1347 O O . ASP B 1 84 ? 1.125 15.801 42.789 1.00 35.49 84 ASP B O 1
ATOM 1352 N N . ALA B 1 85 ? -0.026 13.934 42.306 1.00 33.92 85 ALA B N 1
ATOM 1353 C CA . ALA B 1 85 ? 1.115 13.057 42.564 1.00 33.31 85 ALA B CA 1
ATOM 1354 C C . ALA B 1 85 ? 2.370 13.465 41.792 1.00 32.92 85 ALA B C 1
ATOM 1355 O O . ALA B 1 85 ? 2.285 13.946 40.662 1.00 32.74 85 ALA B O 1
ATOM 1357 N N . THR B 1 86 ? 3.531 13.267 42.418 1.00 31.62 86 THR B N 1
ATOM 1358 C CA . THR B 1 86 ? 4.822 13.588 41.810 1.00 29.37 86 THR B CA 1
ATOM 1359 C C . THR B 1 86 ? 5.816 12.438 41.980 1.00 28.69 86 THR B C 1
ATOM 1360 O O . THR B 1 86 ? 6.808 12.347 41.258 1.00 26.15 86 THR B O 1
ATOM 1364 N N . ASP B 1 87 ? 5.545 11.564 42.945 1.00 28.17 87 ASP B N 1
ATOM 1365 C CA . ASP B 1 87 ? 6.402 10.411 43.201 1.00 28.46 87 ASP B CA 1
ATOM 1366 C C . ASP B 1 87 ? 5.615 9.139 42.889 1.00 27.52 87 ASP B C 1
ATOM 1367 O O . ASP B 1 87 ? 4.856 8.645 43.724 1.00 25.82 87 ASP B O 1
ATOM 1372 N N . ALA B 1 88 ? 5.801 8.625 41.674 1.00 25.38 88 ALA B N 1
ATOM 1373 C CA . ALA B 1 88 ? 5.110 7.427 41.209 1.00 23.60 88 ALA B CA 1
ATOM 1374 C C . ALA B 1 88 ? 5.373 6.183 42.060 1.00 24.45 88 ALA B C 1
ATOM 1375 O O . ALA B 1 88 ? 4.518 5.304 42.166 1.00 25.04 88 ALA B O 1
ATOM 1377 N N . GLN B 1 89 ? 6.553 6.095 42.657 1.00 24.18 89 GLN B N 1
ATOM 1378 C CA . GLN B 1 89 ? 6.875 4.933 43.475 1.00 25.23 89 GLN B CA 1
ATOM 1379 C C . GLN B 1 89 ? 5.966 4.926 44.694 1.00 25.87 89 GLN B C 1
ATOM 1380 O O . GLN B 1 89 ? 5.299 3.932 44.983 1.00 25.91 89 GLN B O 1
ATOM 1386 N N . ALA B 1 90 ? 5.939 6.058 45.388 1.00 25.05 90 ALA B N 1
ATOM 1387 C CA . ALA B 1 90 ? 5.119 6.233 46.577 1.00 25.71 90 ALA B CA 1
ATOM 1388 C C . ALA B 1 90 ? 3.643 6.097 46.242 1.00 24.11 90 ALA B C 1
ATOM 1389 O O . ALA B 1 90 ? 2.928 5.303 46.852 1.00 25.07 90 ALA B O 1
ATOM 1391 N N . ALA B 1 91 ? 3.191 6.871 45.263 1.00 24.00 91 ALA B N 1
ATOM 1392 C CA . ALA B 1 91 ? 1.790 6.852 44.866 1.00 24.12 91 ALA B CA 1
ATOM 1393 C C . ALA B 1 91 ? 1.213 5.459 44.626 1.00 23.99 91 ALA B C 1
ATOM 1394 O O . ALA B 1 91 ? 0.164 5.120 45.169 1.00 24.24 91 ALA B O 1
ATOM 1396 N N . PHE B 1 92 ? 1.900 4.653 43.822 1.00 24.67 92 PHE B N 1
ATOM 1397 C CA . PHE B 1 92 ? 1.411 3.319 43.490 1.00 25.26 92 PHE B CA 1
ATOM 1398 C C . PHE B 1 92 ? 1.118 2.423 44.682 1.00 26.76 92 PHE B C 1
ATOM 1399 O O . PHE B 1 92 ? 0.210 1.594 44.643 1.00 26.34 92 PHE B O 1
ATOM 1407 N N . VAL B 1 93 ? 1.882 2.585 45.749 1.00 28.53 93 VAL B N 1
ATOM 1408 C CA . VAL B 1 93 ? 1.661 1.764 46.926 1.00 30.74 93 VAL B CA 1
ATOM 1409 C C . VAL B 1 93 ? 0.385 2.129 47.665 1.00 29.37 93 VAL B C 1
ATOM 1410 O O . VAL B 1 93 ? -0.113 1.354 48.481 1.00 30.66 93 VAL B O 1
ATOM 1414 N N . ALA B 1 94 ? -0.147 3.304 47.354 1.00 28.01 94 ALA B N 1
ATOM 1415 C CA . ALA B 1 94 ? -1.372 3.793 47.972 1.00 25.37 94 ALA B CA 1
ATOM 1416 C C . ALA B 1 94 ? -2.573 3.645 47.029 1.00 27.29 94 ALA B C 1
ATOM 1417 O O . ALA B 1 94 ? -3.648 4.177 47.298 1.00 25.91 94 ALA B O 1
ATOM 1419 N N . VAL B 1 95 ? -2.389 2.918 45.928 1.00 28.01 95 VAL B N 1
ATOM 1420 C CA . VAL B 1 95 ? -3.459 2.721 44.952 1.00 29.60 95 VAL B CA 1
ATOM 1421 C C . VAL B 1 95 ? -3.776 1.244 44.704 1.00 30.73 95 VAL B C 1
ATOM 1422 O O . VAL B 1 95 ? -2.944 0.366 44.940 1.00 31.34 95 VAL B O 1
ATOM 1426 N N . ALA B 1 96 ? -4.992 0.980 44.237 1.00 31.30 96 ALA B N 1
ATOM 1427 C CA . ALA B 1 96 ? -5.411 -0.373 43.907 1.00 30.95 96 ALA B CA 1
ATOM 1428 C C . ALA B 1 96 ? -5.241 -0.437 42.393 1.00 31.46 96 ALA B C 1
ATOM 1429 O O . ALA B 1 96 ? -5.860 0.333 41.663 1.00 31.25 96 ALA B O 1
ATOM 1431 N N . PRO B 1 97 ? -4.380 -1.341 41.900 1.00 31.85 97 PRO B N 1
ATOM 1432 C CA . PRO B 1 97 ? -4.177 -1.437 40.451 1.00 30.97 97 PRO B CA 1
ATOM 1433 C C . PRO B 1 97 ? -5.446 -1.626 39.616 1.00 31.25 97 PRO B C 1
ATOM 1434 O O . PRO B 1 97 ? -6.384 -2.311 40.026 1.00 31.45 97 PRO B O 1
ATOM 1438 N N . ALA B 1 98 ? -5.463 -0.993 38.446 1.00 28.88 98 ALA B N 1
ATOM 1439 C CA . ALA B 1 98 ? -6.592 -1.064 37.528 1.00 29.18 98 ALA B CA 1
ATOM 1440 C C . ALA B 1 98 ? -6.460 -2.287 36.630 1.00 29.22 98 ALA B C 1
ATOM 1441 O O . ALA B 1 98 ? -7.414 -2.709 35.975 1.00 29.20 98 ALA B O 1
ATOM 1443 N N . GLY B 1 99 ? -5.260 -2.849 36.606 1.00 29.33 99 GLY B N 1
ATOM 1444 C CA . GLY B 1 99 ? -5.008 -4.015 35.791 1.00 27.38 99 GLY B CA 1
ATOM 1445 C C . GLY B 1 99 ? -3.524 -4.142 35.553 1.00 27.49 99 GLY B C 1
ATOM 1446 O O . GLY B 1 99 ? -2.726 -3.426 36.162 1.00 25.98 99 GLY B O 1
ATOM 1447 N N . THR B 1 100 ? -3.149 -5.051 34.661 1.00 27.93 100 THR B N 1
ATOM 1448 C CA . THR B 1 100 ? -1.749 -5.263 34.349 1.00 26.63 100 THR B CA 1
ATOM 1449 C C . THR B 1 100 ? -1.572 -5.743 32.919 1.00 26.63 100 THR B C 1
ATOM 1450 O O . THR B 1 100 ? -2.476 -6.342 32.336 1.00 25.34 100 THR B O 1
ATOM 1454 N N . VAL B 1 101 ? -0.411 -5.447 32.351 1.00 24.64 101 VAL B N 1
ATOM 1455 C CA . VAL B 1 101 ? -0.079 -5.915 31.016 1.00 26.08 101 VAL B CA 1
ATOM 1456 C C . VAL B 1 101 ? 1.259 -6.593 31.208 1.00 24.96 101 VAL B C 1
ATOM 1457 O O . VAL B 1 101 ? 2.132 -6.077 31.910 1.00 25.15 101 VAL B O 1
ATOM 1461 N N . THR B 1 102 ? 1.415 -7.766 30.617 1.00 23.43 102 THR B N 1
ATOM 1462 C CA . THR B 1 102 ? 2.668 -8.479 30.754 1.00 24.07 102 THR B CA 1
ATOM 1463 C C . THR B 1 102 ? 3.400 -8.567 29.424 1.00 24.04 102 THR B C 1
ATOM 1464 O O . THR B 1 102 ? 2.808 -8.897 28.395 1.00 23.52 102 THR B O 1
ATOM 1468 N N . ILE B 1 103 ? 4.683 -8.227 29.454 1.00 24.64 103 ILE B N 1
ATOM 1469 C CA . ILE B 1 103 ? 5.534 -8.295 28.270 1.00 24.15 103 ILE B CA 1
ATOM 1470 C C . ILE B 1 103 ? 6.485 -9.471 28.472 1.00 25.26 103 ILE B C 1
ATOM 1471 O O . ILE B 1 103 ? 7.309 -9.471 29.394 1.00 25.20 103 ILE B O 1
ATOM 1476 N N . PRO B 1 104 ? 6.360 -10.509 27.636 1.00 24.86 104 PRO B N 1
ATOM 1477 C CA . PRO B 1 104 ? 7.253 -11.660 27.788 1.00 25.53 104 PRO B CA 1
ATOM 1478 C C . PRO B 1 104 ? 8.695 -11.304 27.431 1.00 25.01 104 PRO B C 1
ATOM 1479 O O . PRO B 1 104 ? 8.945 -10.483 26.552 1.00 25.71 104 PRO B O 1
ATOM 1483 N N . MET B 1 105 ? 9.636 -11.910 28.140 1.00 24.58 105 MET B N 1
ATOM 1484 C CA . MET B 1 105 ? 11.047 -11.668 27.889 1.00 24.40 105 MET B CA 1
ATOM 1485 C C . MET B 1 105 ? 11.674 -12.994 27.512 1.00 24.20 105 MET B C 1
ATOM 1486 O O . MET B 1 105 ? 11.835 -13.868 28.357 1.00 22.75 105 MET B O 1
ATOM 1491 N N . SER B 1 106 ? 12.021 -13.142 26.236 1.00 24.64 106 SER B N 1
ATOM 1492 C CA . SER B 1 106 ? 12.623 -14.371 25.757 1.00 23.56 106 SER B CA 1
ATOM 1493 C C . SER B 1 106 ? 14.113 -14.191 25.534 1.00 24.76 106 SER B C 1
ATOM 1494 O O . SER B 1 106 ? 14.539 -13.305 24.795 1.00 26.90 106 SER B O 1
ATOM 1497 N N . ALA B 1 107 ? 14.902 -15.025 26.198 1.00 23.18 107 ALA B N 1
ATOM 1498 C CA . ALA B 1 107 ? 16.350 -14.984 26.065 1.00 22.76 107 ALA B CA 1
ATOM 1499 C C . ALA B 1 107 ? 16.681 -16.255 25.317 1.00 21.79 107 ALA B C 1
ATOM 1500 O O . ALA B 1 107 ? 16.604 -17.341 25.878 1.00 21.73 107 ALA B O 1
ATOM 1502 N N . THR B 1 108 ? 17.025 -16.111 24.041 1.00 21.64 108 THR B N 1
ATOM 1503 C CA . THR B 1 108 ? 17.329 -17.253 23.189 1.00 22.27 108 THR B CA 1
ATOM 1504 C C . THR B 1 108 ? 18.809 -17.367 22.828 1.00 21.89 108 THR B C 1
ATOM 1505 O O . THR B 1 108 ? 19.509 -16.368 22.666 1.00 21.80 108 THR B O 1
ATOM 1509 N N . ALA B 1 109 ? 19.272 -18.603 22.701 1.00 23.38 109 ALA B N 1
ATOM 1510 C CA . ALA B 1 109 ? 20.670 -18.874 22.397 1.00 26.34 109 ALA B CA 1
ATOM 1511 C C . ALA B 1 109 ? 21.162 -18.093 21.181 1.00 28.01 109 ALA B C 1
ATOM 1512 O O . ALA B 1 109 ? 20.403 -17.982 20.193 1.00 29.00 109 ALA B O 1
#

CATH classification: 2.60.40.10

InterPro domains:
  IPR000535 Major sperm protein (MSP) domain [PF00635] (3-98)
  IPR000535 Major sperm protein (MSP) domain [PS50202] (1-109)
  IPR008962 PapD-like superfamily [SSF49354] (3-106)
  IPR013783 Immunoglobulin-like fold [G3DSA:2.60.40.10] (1-109)
  IPR051774 Sperm-specific class P [PTHR22947] (1-109)

Nearest PDB structures (foldseek):
  1row-assembly2_B  TM=9.960E-01  e=1.517E-17  Caenorhabditis elegans
  1m1s-assembly1_A  TM=9.494E-01  e=1.252E-10  Caenorhabditis elegans
  1grw-assembly2_B  TM=7.828E-01  e=4.486E-06  Caenorhabditis elegans
  2bvu-assembly3_C  TM=7.579E-01  e=5.457E-06  Ascaris suum
  2msp-assembly1_A  TM=7.750E-01  e=1.138E-05  Ascaris suum

B-factor: mean 26.91, std 6.37, range [15.76, 58.1]

Solvent-accessible surface area: 10857 Å² total; per-residue (Å²): 58,84,14,83,62,94,48,2,106,5,76,5,84,26,28,78,20,66,1,105,0,56,4,69,41,105,98,77,16,0,0,48,3,127,17,73,10,110,119,40,7,142,41,57,43,54,38,9,44,2,77,55,104,21,78,74,74,0,50,0,56,5,69,77,29,75,76,121,116,11,119,0,38,0,50,40,4,56,19,46,112,131,25,129,68,5,72,6,7,22,24,59,41,86,64,88,21,73,41,66,2,57,1,21,2,71,138,52,88,19,69,41,96,44,1,52,0,27,5,81,14,13,57,13,70,1,92,2,45,6,69,38,105,96,82,17,0,0,49,7,100,17,62,11,106,112,34,4,145,25,59,43,51,58,10,49,2,76,56,100,19,74,76,82,2,58,0,57,6,65,78,29,77,81,106,119,14,106,1,28,2,36,38,2,52,16,50,98,142,24,125,75,8,100,58,12,13,120,91,43,85,78,75,30,68,45,66,8,60,0,20,2,65,131

Foldseek 3Di:
DAKVVLAAEAAQAWDKDKIKAFAQDQAKKKKAKDKQDPPFWDKPPRIDIAGHRGIDMMMITGHHDDWDKIKMKMFMDGQDDDDPTRVVRVVPDDGPDIRMYMHTHHD/DAKVVLAAEEALAWDKDKIKDFAQDQAKKKKAKDKPDPDQKDKPPRIGIAHHRGIDIMMIIGHHDDWDKIKIKMFMDGQPPPDDDSVVRVVVDDTPDIRMHIHTHHD

Organism: Caenorhabditis elegans (NCBI:txid6239)

Radius of gyration: 20.08 Å; Cα contacts (8 Å, |Δi|>4): 565; chains: 2; bounding box: 38×37×54 Å

Sequence (214 aa):
LTADPPACTVPAAGVSSTHKLVNGGAEKIVFKIKSSNNNEYRIAPVFGFVDPSGSKDVVITRTAGAPKEDKLVVHFASAPADATDAQAAFVAVAPAGTVTIPMSATALTADPPACTVPAAGVSSTHKLVNGGAEKIVFKIKSSNNNEYRIAPVFGFVDPSGSKDVVITRTAGAPKEDKLVVHFASAPADATDAQAAFVAVAPAGTVTIPMSATA